Protein AF-A0A0U5HZ81-F1 (afdb_monomer_lite)

Foldseek 3Di:
DWDKFKDFAQFKQAAQRKDFTADPPPDALVQAPPVAFFFKWKAFPNDIDGPPVAWGWDGDGNVRGIMITGHNPDHIDGGGTMMMIIRDGPDDDPDDDDDDPDDPPDFAFDWDKFWQFQFAFWDQQQQHAFFKAACVPHQWGQRDHVQDDPQKRFGPAFFFKKKFWDDWKKKKWWAAAPVRAIAIAIDDGDGMDDGQETHRMTRIIGIPHIIGRMGMIGFQKGDTQAAFQDPVQFPAKDKPNHGADAWDWFGADQDADDNHDGYQRTITRGPDGRHSPIIIITGGGGSDRPHRGHHHDND

pLDDT: mean 88.44, std 13.45, range [37.19, 98.75]

Structure (mmCIF, N/CA/C/O backbone):
data_AF-A0A0U5HZ81-F1
#
_entry.id   AF-A0A0U5HZ81-F1
#
loop_
_atom_site.group_PDB
_atom_site.id
_atom_site.type_symbol
_atom_site.label_atom_id
_atom_site.label_alt_id
_atom_site.label_comp_id
_atom_site.label_asym_id
_atom_site.label_entity_id
_atom_site.label_seq_id
_atom_site.pdbx_PDB_ins_code
_atom_site.Cartn_x
_atom_site.Cartn_y
_atom_site.Cartn_z
_atom_site.occupancy
_atom_site.B_iso_or_equiv
_atom_site.auth_seq_id
_atom_site.auth_comp_id
_atom_site.auth_asym_id
_atom_site.auth_atom_id
_atom_site.pdbx_PDB_model_num
ATOM 1 N N . MET A 1 1 ? 23.072 4.846 -21.037 1.00 64.62 1 MET A N 1
ATOM 2 C CA . MET A 1 1 ? 24.048 3.900 -20.467 1.00 64.62 1 MET A CA 1
ATOM 3 C C . MET A 1 1 ? 25.126 3.730 -21.511 1.00 64.62 1 MET A C 1
ATOM 5 O O . MET A 1 1 ? 24.784 3.727 -22.686 1.00 64.62 1 MET A O 1
ATOM 9 N N . PHE A 1 2 ? 26.398 3.569 -21.153 1.00 74.62 2 PHE A N 1
ATOM 10 C CA . PHE A 1 2 ? 27.465 3.442 -22.151 1.00 74.62 2 PHE A CA 1
ATOM 11 C C . PHE A 1 2 ? 28.411 2.281 -21.845 1.00 74.62 2 PHE A C 1
ATOM 13 O O . PHE A 1 2 ? 28.432 1.748 -20.738 1.00 74.62 2 PHE A O 1
ATOM 20 N N . ASP A 1 3 ? 29.143 1.837 -22.860 1.00 83.62 3 ASP A N 1
ATOM 21 C CA . ASP A 1 3 ? 30.354 1.032 -22.689 1.00 83.62 3 ASP A CA 1
ATOM 22 C C . ASP A 1 3 ? 31.559 1.856 -23.159 1.00 83.62 3 ASP A C 1
ATOM 24 O O . ASP A 1 3 ? 31.406 2.789 -23.951 1.00 83.62 3 ASP A O 1
ATOM 28 N N . VAL A 1 4 ? 32.757 1.494 -22.704 1.00 86.38 4 VAL A N 1
ATOM 29 C CA . VAL A 1 4 ? 34.010 2.112 -23.152 1.00 86.38 4 VAL A CA 1
ATOM 30 C C . VAL A 1 4 ? 34.836 1.081 -23.915 1.00 86.38 4 VAL A C 1
ATOM 32 O O . VAL A 1 4 ? 35.081 -0.017 -23.415 1.00 86.38 4 VAL A O 1
ATOM 35 N N . ALA A 1 5 ? 35.262 1.439 -25.124 1.00 88.62 5 ALA A N 1
ATOM 36 C CA . ALA A 1 5 ? 36.184 0.666 -25.947 1.00 88.62 5 ALA A CA 1
ATOM 37 C C . ALA A 1 5 ? 37.485 1.450 -26.147 1.00 88.62 5 ALA A C 1
ATOM 39 O O . ALA A 1 5 ? 37.478 2.540 -26.720 1.00 88.62 5 ALA A O 1
ATOM 40 N N . SER A 1 6 ? 38.605 0.875 -25.712 1.00 91.06 6 SER A N 1
ATOM 41 C CA . SER A 1 6 ? 39.938 1.433 -25.955 1.00 91.06 6 SER A CA 1
ATOM 42 C C . SER A 1 6 ? 40.574 0.770 -27.172 1.00 91.06 6 SER A C 1
ATOM 44 O O . SER A 1 6 ? 40.562 -0.456 -27.284 1.00 91.06 6 SER A O 1
ATOM 46 N N . PHE A 1 7 ? 41.144 1.563 -28.077 1.00 91.69 7 PHE A N 1
ATOM 47 C CA . PHE A 1 7 ? 41.837 1.062 -29.268 1.00 91.69 7 PHE A CA 1
ATOM 48 C C . PHE A 1 7 ? 42.988 1.988 -29.676 1.00 91.69 7 PHE A C 1
ATOM 50 O O . PHE A 1 7 ? 43.015 3.163 -29.314 1.00 91.69 7 PHE A O 1
ATOM 57 N N . THR A 1 8 ? 43.937 1.458 -30.447 1.00 93.38 8 THR A N 1
ATOM 58 C CA . THR A 1 8 ? 45.066 2.217 -31.001 1.00 93.38 8 THR A CA 1
ATOM 59 C C . THR A 1 8 ? 44.937 2.286 -32.517 1.00 93.38 8 THR A C 1
ATOM 61 O O . THR A 1 8 ? 44.646 1.282 -33.169 1.00 93.38 8 THR A O 1
ATOM 64 N N . LEU A 1 9 ? 45.149 3.467 -33.095 1.00 93.31 9 LEU A N 1
ATOM 65 C CA . LEU A 1 9 ? 45.046 3.664 -34.541 1.00 93.31 9 LEU A CA 1
ATOM 66 C C . LEU A 1 9 ? 46.195 2.974 -35.291 1.00 93.31 9 LEU A C 1
ATOM 68 O O . LEU A 1 9 ? 47.355 3.339 -35.121 1.00 93.31 9 LEU A O 1
ATOM 72 N N . GLY A 1 10 ? 45.875 2.026 -36.176 1.00 88.38 10 GLY A N 1
ATOM 73 C CA . GLY A 1 10 ? 46.865 1.377 -37.052 1.00 88.38 10 GLY A CA 1
ATOM 74 C C . GLY A 1 10 ? 47.374 2.268 -38.195 1.00 88.38 10 GLY A C 1
ATOM 75 O O . GLY A 1 10 ? 48.428 2.006 -38.764 1.00 88.38 10 GLY A O 1
ATOM 76 N N . SER A 1 11 ? 46.651 3.341 -38.514 1.00 92.88 11 SER A N 1
ATOM 77 C C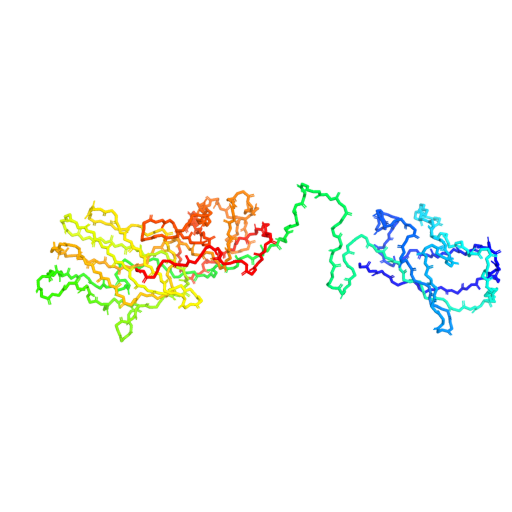A . SER A 1 11 ? 46.992 4.338 -39.533 1.00 92.88 11 SER A CA 1
ATOM 78 C C . SER A 1 11 ? 46.466 5.710 -39.113 1.00 92.88 11 SER A C 1
ATOM 80 O O . SER A 1 11 ? 45.534 5.791 -38.312 1.00 92.88 11 SER A O 1
ATOM 82 N N . SER A 1 12 ? 47.034 6.791 -39.651 1.00 93.38 12 SER A N 1
ATOM 83 C CA . SER A 1 12 ? 46.548 8.143 -39.360 1.00 93.38 12 SER A CA 1
ATOM 84 C C . SER A 1 12 ? 45.088 8.308 -39.791 1.00 93.38 12 SER A C 1
ATOM 86 O O . SER A 1 12 ? 44.727 7.987 -40.924 1.00 93.38 12 SER A O 1
ATOM 88 N N . LEU A 1 13 ? 44.253 8.825 -38.893 1.00 95.38 13 LEU A N 1
ATOM 89 C CA . LEU A 1 13 ? 42.845 9.108 -39.139 1.00 95.38 13 LEU A CA 1
ATOM 90 C C . LEU A 1 13 ? 42.711 10.557 -39.621 1.00 95.38 13 LEU A C 1
ATOM 92 O O . LEU A 1 13 ? 42.614 11.486 -38.820 1.00 95.38 13 LEU A O 1
ATOM 96 N N . ALA A 1 14 ? 42.789 10.744 -40.938 1.00 93.75 14 ALA A N 1
ATOM 97 C CA . ALA A 1 14 ? 42.593 12.035 -41.595 1.00 93.75 14 ALA A CA 1
ATOM 98 C C . ALA A 1 14 ? 41.098 12.358 -41.776 1.00 93.75 14 ALA A C 1
ATOM 100 O O . ALA A 1 14 ? 40.240 11.498 -41.574 1.00 93.75 14 ALA A O 1
ATOM 101 N N . ALA A 1 15 ? 40.781 13.597 -42.163 1.00 93.06 15 ALA A N 1
ATOM 102 C CA . ALA A 1 15 ? 39.415 14.035 -42.452 1.00 93.06 15 ALA A CA 1
ATOM 103 C C . ALA A 1 15 ? 38.689 13.076 -43.417 1.00 93.06 15 ALA A C 1
ATOM 105 O O . ALA A 1 15 ? 39.244 12.682 -44.443 1.00 93.06 15 ALA A O 1
ATOM 106 N N . SER A 1 16 ? 37.446 12.706 -43.094 1.00 91.44 16 SER A N 1
ATOM 107 C CA . SER A 1 16 ? 36.651 11.681 -43.809 1.00 91.44 16 SER A CA 1
ATOM 108 C C . SER A 1 16 ? 37.226 10.254 -43.796 1.00 91.44 16 SER A C 1
ATOM 110 O O . SER A 1 16 ? 36.654 9.360 -44.417 1.00 91.44 16 SER A O 1
ATOM 112 N N . GLY A 1 17 ? 38.342 10.009 -43.103 1.00 93.50 17 GLY A N 1
ATOM 113 C CA . GLY A 1 17 ? 38.943 8.685 -42.959 1.00 93.50 17 GLY A CA 1
ATOM 114 C C . GLY A 1 17 ? 38.156 7.778 -42.013 1.00 93.50 17 GLY A C 1
ATOM 115 O O . GLY A 1 17 ? 37.295 8.232 -41.261 1.00 93.50 17 GLY A O 1
ATOM 116 N N . THR A 1 18 ? 38.474 6.483 -42.018 1.00 95.75 18 THR A N 1
ATOM 117 C CA . THR A 1 18 ? 37.798 5.492 -41.169 1.00 95.75 18 THR A CA 1
ATOM 118 C C . THR A 1 18 ? 38.761 4.712 -40.284 1.00 95.75 18 THR A C 1
ATOM 120 O O . THR A 1 18 ? 39.871 4.390 -40.703 1.00 95.75 18 THR A O 1
ATOM 123 N N . ALA A 1 19 ? 38.298 4.322 -39.100 1.00 94.94 19 ALA A N 1
ATOM 124 C CA . ALA A 1 19 ? 38.955 3.374 -38.208 1.00 94.94 19 ALA A CA 1
ATOM 125 C C . ALA A 1 19 ? 37.987 2.244 -37.822 1.00 94.94 19 ALA A C 1
ATOM 127 O O . ALA A 1 19 ? 36.768 2.422 -37.844 1.00 94.94 19 ALA A O 1
ATOM 128 N N . THR A 1 20 ? 38.527 1.081 -37.457 1.00 93.88 20 THR A N 1
ATOM 129 C CA . THR A 1 20 ? 37.730 -0.052 -36.960 1.00 93.88 20 THR A CA 1
ATOM 130 C C . THR A 1 20 ? 37.904 -0.182 -35.455 1.00 93.88 20 THR A C 1
ATOM 132 O O . THR A 1 20 ? 39.029 -0.159 -34.961 1.00 93.88 20 THR A O 1
ATOM 135 N N . VAL A 1 21 ? 36.795 -0.339 -34.736 1.00 94.31 21 VAL A N 1
ATOM 136 C CA . VAL A 1 21 ? 36.760 -0.485 -33.278 1.00 94.31 21 VAL A CA 1
ATOM 137 C C . VAL A 1 21 ? 36.041 -1.779 -32.926 1.00 94.31 21 VAL A C 1
ATOM 139 O O . VAL A 1 21 ? 34.904 -1.995 -33.347 1.00 94.31 21 VAL A O 1
ATOM 142 N N . SER A 1 22 ? 36.697 -2.648 -32.160 1.00 91.12 22 SER A N 1
ATOM 143 C CA . SER A 1 22 ? 36.094 -3.898 -31.695 1.00 91.12 22 SER A CA 1
ATOM 144 C C . SER A 1 22 ? 34.927 -3.646 -30.744 1.00 91.12 22 SER A C 1
ATOM 146 O O . SER A 1 22 ? 34.921 -2.675 -29.986 1.00 91.12 22 SER A O 1
ATOM 148 N N . TYR A 1 23 ? 33.952 -4.553 -30.742 1.00 83.56 23 TYR A N 1
ATOM 149 C CA . TYR A 1 23 ? 32.907 -4.540 -29.721 1.00 83.56 23 TYR A CA 1
ATOM 150 C C . TYR A 1 23 ? 33.504 -4.780 -28.318 1.00 83.56 23 TYR A C 1
ATOM 152 O O . TYR A 1 23 ? 34.404 -5.615 -28.182 1.00 83.56 23 TYR A O 1
ATOM 160 N N . PRO A 1 24 ? 33.011 -4.098 -27.264 1.00 84.88 24 PRO A N 1
ATOM 161 C CA . PRO A 1 24 ? 33.381 -4.410 -25.883 1.00 84.88 24 PRO A CA 1
ATOM 162 C C . PRO A 1 24 ? 33.061 -5.865 -25.506 1.00 84.88 24 PRO A C 1
ATOM 164 O O . PRO A 1 24 ? 32.188 -6.500 -26.102 1.00 84.88 24 PRO A O 1
ATOM 167 N N . SER A 1 25 ? 33.746 -6.398 -24.491 1.00 78.06 25 SER A N 1
ATOM 168 C CA . SER A 1 25 ? 33.553 -7.787 -24.048 1.00 78.06 25 SER A CA 1
ATOM 169 C C . SER A 1 25 ? 32.082 -8.085 -23.722 1.00 78.06 25 SER A C 1
ATOM 171 O O . SER A 1 25 ? 31.416 -7.308 -23.037 1.00 78.06 25 SER A O 1
ATOM 173 N N . GLY A 1 26 ? 31.561 -9.199 -24.246 1.00 68.81 26 GLY A N 1
ATOM 174 C CA . GLY A 1 26 ? 30.159 -9.599 -24.077 1.00 68.81 26 GLY A CA 1
ATOM 175 C C . GLY A 1 26 ? 29.142 -8.744 -24.847 1.00 68.81 26 GLY A C 1
ATOM 176 O O . GLY A 1 26 ? 27.939 -8.872 -24.613 1.00 68.81 26 GLY A O 1
ATOM 177 N N . ARG A 1 27 ? 29.587 -7.863 -25.754 1.00 78.81 27 ARG A N 1
ATOM 178 C CA . ARG A 1 27 ? 28.718 -7.009 -26.578 1.00 78.81 27 ARG A CA 1
ATOM 179 C C . ARG A 1 27 ? 28.730 -7.425 -28.043 1.00 78.81 27 ARG A C 1
ATOM 181 O O . ARG A 1 27 ? 29.638 -8.088 -28.534 1.00 78.81 27 ARG A O 1
ATOM 188 N N . SER A 1 28 ? 27.680 -7.022 -28.747 1.00 80.75 28 SER A N 1
ATOM 189 C CA . SER A 1 28 ? 27.491 -7.263 -30.179 1.00 80.75 28 SER A CA 1
ATOM 190 C C . SER A 1 28 ? 26.772 -6.083 -30.827 1.00 80.75 28 SER A C 1
ATOM 192 O O . SER A 1 28 ? 26.303 -5.191 -30.119 1.00 80.75 28 SER A O 1
ATOM 194 N N . LYS A 1 29 ? 26.584 -6.109 -32.154 1.00 72.19 29 LYS A N 1
ATOM 195 C CA . LYS A 1 29 ? 25.723 -5.138 -32.858 1.00 72.19 29 LYS A CA 1
ATOM 196 C C . LYS A 1 29 ? 24.365 -4.966 -32.169 1.00 72.19 29 LYS A C 1
ATOM 198 O O . LYS A 1 29 ? 23.886 -3.846 -32.020 1.00 72.19 29 LYS A O 1
ATOM 203 N N . GLY A 1 30 ? 23.777 -6.081 -31.722 1.00 65.19 30 GLY A N 1
ATOM 204 C CA . GLY A 1 30 ? 22.489 -6.124 -31.027 1.00 65.19 30 GLY A CA 1
ATOM 205 C C . GLY A 1 30 ? 22.443 -5.260 -29.764 1.00 65.19 30 GLY A C 1
ATOM 206 O O . GLY A 1 30 ? 21.408 -4.684 -29.453 1.00 65.19 30 GLY A O 1
ATOM 207 N N . SER A 1 31 ? 23.576 -5.102 -29.073 1.00 69.69 31 SER A N 1
ATOM 208 C CA . SER A 1 31 ? 23.684 -4.326 -27.832 1.00 69.69 31 SER A CA 1
ATOM 209 C C . SER A 1 31 ? 23.542 -2.810 -28.025 1.00 69.69 31 SER A C 1
ATOM 211 O O . SER A 1 31 ? 23.352 -2.103 -27.039 1.00 69.69 31 SER A O 1
ATOM 213 N N . TYR A 1 32 ? 23.624 -2.317 -29.267 1.00 73.81 32 TYR A N 1
ATOM 214 C CA . TYR A 1 32 ? 23.588 -0.888 -29.616 1.00 73.81 32 TYR A CA 1
ATOM 215 C C . TYR A 1 32 ? 22.439 -0.539 -30.578 1.00 73.81 32 TYR A C 1
ATOM 217 O O . TYR A 1 32 ? 22.364 0.573 -31.107 1.00 73.81 32 TYR A O 1
ATOM 225 N N . VAL A 1 33 ? 21.521 -1.484 -30.813 1.00 60.19 33 VAL A N 1
ATOM 226 C CA . VAL A 1 33 ? 20.326 -1.262 -31.636 1.00 60.19 33 VAL A CA 1
ATOM 227 C C . VAL A 1 33 ? 19.460 -0.175 -30.992 1.00 60.19 33 VAL A C 1
ATOM 229 O O . VAL A 1 33 ? 19.196 -0.204 -29.794 1.00 60.19 33 VAL A O 1
ATOM 232 N N . GLY A 1 34 ? 19.029 0.803 -31.792 1.00 55.66 34 GLY A N 1
ATOM 233 C CA . GLY A 1 34 ? 18.143 1.889 -31.351 1.00 55.66 34 GLY A CA 1
ATOM 234 C C . GLY A 1 34 ? 18.834 3.186 -30.908 1.00 55.66 34 GLY A C 1
ATOM 235 O O . GLY A 1 34 ? 18.162 4.207 -30.835 1.00 55.66 34 GLY A O 1
ATOM 236 N N . VAL A 1 35 ? 20.155 3.199 -30.685 1.00 60.16 35 VAL A N 1
ATOM 237 C CA . VAL A 1 35 ? 20.908 4.434 -30.344 1.00 60.16 35 VAL A CA 1
ATOM 238 C C . VAL A 1 35 ? 21.302 5.232 -31.590 1.00 60.16 35 VAL A C 1
ATOM 240 O O . VAL A 1 35 ? 21.417 6.458 -31.563 1.00 60.16 35 VAL A O 1
ATOM 243 N N . GLY A 1 36 ? 21.465 4.538 -32.718 1.00 66.12 36 GLY A N 1
ATOM 244 C CA . GLY A 1 36 ? 21.901 5.150 -33.967 1.00 66.12 36 GLY A CA 1
ATOM 245 C C . GLY A 1 36 ? 23.317 5.714 -33.850 1.00 66.12 36 GLY A C 1
ATOM 246 O O . GLY A 1 36 ? 24.162 5.123 -33.196 1.00 66.12 36 GLY A O 1
ATOM 247 N N . ASN A 1 37 ? 23.573 6.846 -34.506 1.00 71.38 37 ASN A N 1
ATOM 248 C CA . ASN A 1 37 ? 24.893 7.474 -34.602 1.00 71.38 37 ASN A CA 1
ATOM 249 C C . ASN A 1 37 ? 25.023 8.761 -33.746 1.00 71.38 37 ASN A C 1
ATOM 251 O O . ASN A 1 37 ? 25.719 9.713 -34.104 1.00 71.38 37 ASN A O 1
ATOM 255 N N . LYS A 1 38 ? 24.274 8.887 -32.651 1.00 71.44 38 LYS A N 1
ATOM 256 C CA . LYS A 1 38 ? 24.146 10.165 -31.929 1.00 71.44 38 LYS A CA 1
ATOM 257 C C . LYS A 1 38 ? 24.579 10.027 -30.472 1.00 71.44 38 LYS A C 1
ATOM 259 O O . LYS A 1 38 ? 24.206 9.075 -29.799 1.00 71.44 38 LYS A O 1
ATOM 264 N N . GLY A 1 39 ? 25.351 11.001 -29.990 1.00 71.81 39 GLY A N 1
ATOM 265 C CA . GLY A 1 39 ? 25.722 11.142 -28.579 1.00 71.81 39 GLY A CA 1
ATOM 266 C C . GLY A 1 39 ? 26.945 10.341 -28.124 1.00 71.81 39 GLY A C 1
ATOM 267 O O . GLY A 1 39 ? 27.335 10.471 -26.970 1.00 71.81 39 GLY A O 1
ATOM 268 N N . HIS A 1 40 ? 27.567 9.542 -28.997 1.00 85.44 40 HIS A N 1
ATOM 269 C CA . HIS A 1 40 ? 28.819 8.843 -28.684 1.00 85.44 40 HIS A CA 1
ATOM 270 C C . HIS A 1 40 ? 29.964 9.834 -28.475 1.00 85.44 40 HIS A C 1
ATOM 272 O O . HIS A 1 40 ? 30.024 10.858 -29.164 1.00 85.44 40 HIS A O 1
ATOM 278 N N . VAL A 1 41 ? 30.895 9.494 -27.585 1.00 92.88 41 VAL A N 1
ATOM 279 C CA . VAL A 1 41 ? 32.019 10.361 -27.225 1.00 92.88 41 VAL A CA 1
ATOM 280 C C . VAL A 1 41 ? 33.334 9.653 -27.513 1.00 92.88 41 VAL A C 1
ATOM 282 O O . VAL A 1 41 ? 33.541 8.523 -27.091 1.00 92.88 41 VAL A O 1
ATOM 285 N N . LEU A 1 42 ? 34.236 10.314 -28.227 1.00 94.19 42 LEU A N 1
ATOM 286 C CA . LEU A 1 42 ? 35.602 9.858 -28.445 1.00 94.19 42 LEU A CA 1
ATOM 287 C C . LEU A 1 42 ? 36.550 10.790 -27.693 1.00 94.19 42 LEU A C 1
ATOM 289 O O . LEU A 1 42 ? 36.532 11.999 -27.918 1.00 94.19 42 LEU A O 1
ATOM 293 N N . VAL A 1 43 ? 37.397 10.226 -26.837 1.00 93.19 43 VAL A N 1
ATOM 294 C CA . VAL A 1 43 ? 38.444 10.958 -26.122 1.00 93.19 43 VAL A CA 1
ATOM 295 C C . VAL A 1 43 ? 39.807 10.577 -26.686 1.00 93.19 43 VAL A C 1
ATOM 297 O O . VAL A 1 43 ? 40.173 9.399 -26.722 1.00 93.19 43 VAL A O 1
ATOM 300 N N . VAL A 1 44 ? 40.565 11.584 -27.124 1.00 91.94 44 VAL A N 1
ATOM 301 C CA . VAL A 1 44 ? 41.908 11.427 -27.703 1.00 91.94 44 VAL A CA 1
ATOM 302 C C . VAL A 1 44 ? 42.822 12.499 -27.128 1.00 91.94 44 VAL A C 1
ATOM 304 O O . VAL A 1 44 ? 42.562 13.686 -27.302 1.00 91.94 44 VAL A O 1
ATOM 307 N N . ASN A 1 45 ? 43.891 12.095 -26.434 1.00 85.94 45 ASN A N 1
ATOM 308 C CA . ASN A 1 45 ? 44.855 13.008 -25.800 1.00 85.94 45 ASN A CA 1
ATOM 309 C C . ASN A 1 45 ? 44.195 14.113 -24.942 1.00 85.94 45 ASN A C 1
ATOM 311 O O . ASN A 1 45 ? 44.625 15.262 -24.961 1.00 85.94 45 ASN A O 1
ATOM 315 N N . GLY A 1 46 ? 43.116 13.774 -24.224 1.00 79.50 46 GLY A N 1
ATOM 316 C CA . GLY A 1 46 ? 42.350 14.709 -23.387 1.00 79.50 46 GLY A CA 1
ATOM 317 C C . GLY A 1 46 ? 41.314 15.563 -24.131 1.00 79.50 46 GLY A C 1
ATOM 318 O O . GLY A 1 46 ? 40.467 16.175 -23.487 1.00 79.50 46 GLY A O 1
ATOM 319 N N . ASN A 1 47 ? 41.314 15.565 -25.468 1.00 86.44 47 ASN A N 1
ATOM 320 C CA . ASN A 1 47 ? 40.282 16.227 -26.264 1.00 86.44 47 ASN A CA 1
ATOM 321 C C . ASN A 1 47 ? 39.049 15.340 -26.399 1.00 86.44 47 ASN A C 1
ATOM 323 O O . ASN A 1 47 ? 39.165 14.131 -26.602 1.00 86.44 47 ASN A O 1
ATOM 327 N N . THR A 1 48 ? 37.876 15.963 -26.329 1.00 93.12 48 THR A N 1
ATOM 328 C CA . THR A 1 48 ? 36.581 15.285 -26.413 1.00 93.12 48 THR A CA 1
ATOM 329 C C . THR A 1 48 ? 35.906 15.607 -27.739 1.00 93.12 48 THR A C 1
ATOM 331 O O . THR A 1 48 ? 35.720 16.772 -28.085 1.00 93.12 48 THR A O 1
ATOM 334 N N . TYR A 1 49 ? 35.500 14.568 -28.458 1.00 93.12 49 TYR A N 1
ATOM 335 C CA . TYR A 1 49 ? 34.780 14.650 -29.722 1.00 93.12 49 TYR A CA 1
ATOM 336 C C . TYR A 1 49 ? 33.450 13.920 -29.594 1.00 93.12 49 TYR A C 1
ATOM 338 O O . TYR A 1 49 ? 33.358 12.903 -28.913 1.00 93.12 49 TYR A O 1
ATOM 346 N N . VAL A 1 50 ? 32.415 14.424 -30.259 1.00 91.56 50 VAL A N 1
ATOM 347 C CA . VAL A 1 50 ? 31.036 13.925 -30.122 1.00 91.56 50 VAL A CA 1
ATOM 348 C C . VAL A 1 50 ? 30.419 13.613 -31.481 1.00 91.56 50 VAL A C 1
ATOM 350 O O . VAL A 1 50 ? 30.532 14.412 -32.415 1.00 91.56 50 VAL A O 1
ATOM 353 N N . SER A 1 51 ? 29.738 12.474 -31.570 1.00 88.12 51 SER A N 1
ATOM 354 C CA . SER A 1 51 ? 28.973 12.030 -32.737 1.00 88.12 51 SER A CA 1
ATOM 355 C C . SER A 1 51 ? 27.563 12.644 -32.770 1.00 88.12 51 SER A C 1
ATOM 357 O O . SER A 1 51 ? 26.904 12.686 -31.727 1.00 88.12 51 SER A O 1
ATOM 359 N N . PRO A 1 52 ? 27.027 13.073 -33.929 1.00 86.75 52 PRO A N 1
ATOM 360 C CA . PRO A 1 52 ? 27.584 12.924 -35.276 1.00 86.75 52 PRO A CA 1
ATOM 361 C C . PRO A 1 52 ? 28.470 14.098 -35.728 1.00 86.75 52 PRO A C 1
ATOM 363 O O . PRO A 1 52 ? 28.962 14.094 -36.851 1.00 86.75 52 PRO A O 1
ATOM 366 N N . THR A 1 53 ? 28.639 15.126 -34.893 1.00 89.75 53 THR A N 1
ATOM 367 C CA . THR A 1 53 ? 29.284 16.393 -35.275 1.00 89.75 53 THR A CA 1
ATOM 368 C C . THR A 1 53 ? 30.737 16.214 -35.710 1.00 89.75 53 THR A C 1
ATOM 370 O O . THR A 1 53 ? 31.170 16.818 -36.686 1.00 89.75 53 THR A O 1
ATOM 373 N N . HIS A 1 54 ? 31.490 15.385 -34.990 1.00 92.75 54 HIS A N 1
ATOM 374 C CA . HIS A 1 54 ? 32.929 15.214 -35.195 1.00 92.75 54 HIS A CA 1
ATOM 375 C C . HIS A 1 54 ? 33.281 13.876 -35.853 1.00 92.75 54 HIS A C 1
ATOM 377 O O . HIS A 1 54 ? 34.314 13.751 -36.501 1.00 92.75 54 HIS A O 1
ATOM 383 N N . PHE A 1 55 ? 32.441 12.860 -35.683 1.00 94.62 55 PHE A N 1
ATOM 384 C CA . PHE A 1 55 ? 32.619 11.534 -36.266 1.00 94.62 55 PHE A CA 1
ATOM 385 C C . PHE A 1 55 ? 31.277 10.810 -36.331 1.00 94.62 55 PHE A C 1
ATOM 387 O O . PHE A 1 55 ? 30.301 11.270 -35.750 1.00 94.62 55 PHE A O 1
ATOM 394 N N . ALA A 1 56 ? 31.240 9.671 -37.011 1.00 93.06 56 ALA A N 1
ATOM 395 C CA . ALA A 1 56 ? 30.095 8.784 -37.104 1.00 93.06 56 ALA A CA 1
ATOM 396 C C . ALA A 1 56 ? 30.494 7.331 -36.811 1.00 93.06 56 ALA A C 1
ATOM 398 O O . ALA A 1 56 ? 31.585 6.909 -37.172 1.00 93.06 56 ALA A O 1
ATOM 399 N N . LEU A 1 57 ? 29.610 6.547 -36.205 1.00 93.00 57 LEU A N 1
ATOM 400 C CA .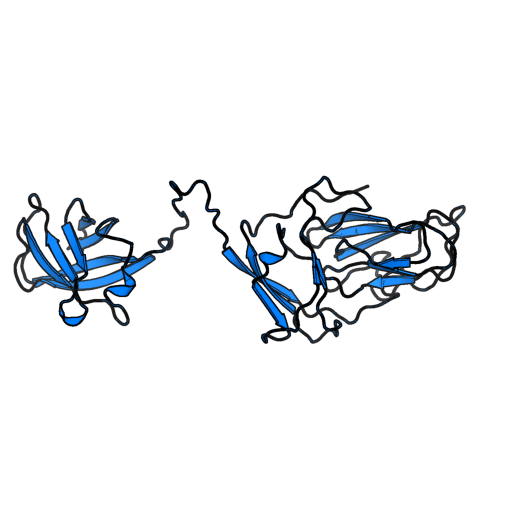 LEU A 1 57 ? 29.716 5.113 -35.993 1.00 93.00 57 LEU A CA 1
ATOM 401 C C . LEU A 1 57 ? 28.711 4.363 -36.866 1.00 93.00 57 LEU A C 1
ATOM 403 O O . LEU A 1 57 ? 27.529 4.704 -36.933 1.00 93.00 57 LEU A O 1
ATOM 407 N N . THR A 1 58 ? 29.185 3.286 -37.482 1.00 92.19 58 THR A N 1
ATOM 408 C CA . THR A 1 58 ? 28.358 2.271 -38.135 1.00 92.19 58 THR A CA 1
ATOM 409 C C . THR A 1 58 ? 28.578 0.936 -37.438 1.00 92.19 58 THR A C 1
ATOM 411 O O . THR A 1 58 ? 29.696 0.426 -37.380 1.00 92.19 58 THR A O 1
ATOM 414 N N . PHE A 1 59 ? 27.504 0.362 -36.898 1.00 86.75 59 PHE A N 1
ATOM 415 C CA . PHE A 1 59 ? 27.531 -0.928 -36.209 1.00 86.75 59 PHE A CA 1
ATOM 416 C C . PHE A 1 59 ? 27.338 -2.072 -37.216 1.00 86.75 59 PHE A C 1
ATOM 418 O O . PHE A 1 59 ? 26.208 -2.385 -37.615 1.00 86.75 59 PHE A O 1
ATOM 425 N N . ASN A 1 60 ? 28.438 -2.697 -37.649 1.00 87.75 60 ASN A N 1
ATOM 426 C CA . ASN A 1 60 ? 28.404 -3.795 -38.621 1.00 87.75 60 ASN A CA 1
ATOM 427 C C . ASN A 1 60 ? 28.122 -5.144 -37.947 1.00 87.75 60 ASN A C 1
ATOM 429 O O . ASN A 1 60 ? 27.975 -5.233 -36.726 1.00 87.75 60 ASN A O 1
ATOM 433 N N . ALA A 1 61 ? 28.038 -6.214 -38.743 1.00 79.75 61 ALA A N 1
ATOM 434 C CA . ALA A 1 61 ? 27.996 -7.580 -38.219 1.00 79.75 61 ALA A CA 1
ATOM 435 C C . ALA A 1 61 ? 29.174 -7.839 -37.259 1.00 79.75 61 ALA A C 1
ATOM 437 O O . ALA A 1 61 ? 30.244 -7.261 -37.433 1.00 79.75 61 ALA A O 1
ATOM 438 N N . ASN A 1 62 ? 28.996 -8.714 -36.262 1.00 73.19 62 ASN A N 1
ATOM 439 C CA . ASN A 1 62 ? 29.977 -8.900 -35.181 1.00 73.19 62 ASN A CA 1
ATOM 440 C C . ASN A 1 62 ? 31.400 -9.202 -35.687 1.00 73.19 62 ASN A C 1
ATOM 442 O O . ASN A 1 62 ? 32.355 -8.666 -35.141 1.00 73.19 62 ASN A O 1
ATOM 446 N N . ALA A 1 63 ? 31.539 -9.988 -36.760 1.00 76.69 63 ALA A N 1
ATOM 447 C CA . ALA A 1 63 ? 32.834 -10.308 -37.370 1.00 76.69 63 ALA A CA 1
ATOM 448 C C . ALA A 1 63 ? 33.523 -9.107 -38.055 1.00 76.69 63 ALA A C 1
ATOM 450 O O . ALA A 1 63 ? 34.724 -9.144 -38.303 1.00 76.69 63 ALA A O 1
ATOM 451 N N . SER A 1 64 ? 32.773 -8.047 -38.359 1.00 82.56 64 SER A N 1
ATOM 452 C CA . SER A 1 64 ? 33.234 -6.838 -39.053 1.00 82.56 64 SER A CA 1
ATOM 453 C C . SER A 1 64 ? 33.342 -5.613 -38.136 1.00 82.56 64 SER A C 1
ATOM 455 O O . SER A 1 64 ? 33.705 -4.542 -38.615 1.00 82.56 64 SER A O 1
ATOM 457 N N . ASN A 1 65 ? 33.067 -5.764 -36.831 1.00 90.50 65 ASN A N 1
ATOM 458 C CA . ASN A 1 65 ? 33.254 -4.734 -35.799 1.00 90.50 65 ASN A CA 1
ATOM 459 C C . ASN A 1 65 ? 32.529 -3.394 -36.091 1.00 90.50 65 ASN A C 1
ATOM 461 O O . ASN A 1 65 ? 31.618 -3.324 -36.918 1.00 90.50 65 ASN A O 1
ATOM 465 N N . ILE A 1 66 ? 32.857 -2.330 -35.356 1.00 93.00 66 ILE A N 1
ATOM 466 C CA . ILE A 1 66 ? 32.265 -0.994 -35.512 1.00 93.00 66 ILE A CA 1
ATOM 467 C C . ILE A 1 66 ? 33.165 -0.157 -36.424 1.00 93.00 66 ILE A C 1
ATOM 469 O O . ILE A 1 66 ? 34.373 -0.077 -36.200 1.00 93.00 66 ILE A O 1
ATOM 473 N N . THR A 1 67 ? 32.589 0.504 -37.426 1.00 94.69 67 THR A N 1
ATOM 474 C CA . THR A 1 67 ? 33.315 1.476 -38.257 1.00 94.69 67 THR A CA 1
ATOM 475 C C . THR A 1 67 ? 33.127 2.877 -37.697 1.00 94.69 67 THR A C 1
ATOM 477 O O . THR A 1 67 ? 32.004 3.373 -37.653 1.00 94.69 67 THR A O 1
ATOM 480 N N . LEU A 1 68 ? 34.222 3.532 -37.319 1.00 95.88 68 LEU A N 1
ATOM 481 C CA . LEU A 1 68 ? 34.266 4.953 -36.992 1.00 95.88 68 LEU A CA 1
ATOM 482 C C . LEU A 1 68 ? 34.677 5.737 -38.240 1.00 95.88 68 LEU A C 1
ATOM 484 O O . LEU A 1 68 ? 35.729 5.470 -38.805 1.00 95.88 68 LEU A O 1
ATOM 488 N N . THR A 1 69 ? 33.869 6.703 -38.660 1.00 96.25 69 THR A N 1
ATOM 489 C CA . THR A 1 69 ? 34.129 7.617 -39.781 1.00 96.25 69 THR A CA 1
ATOM 490 C C . THR A 1 69 ? 34.401 9.010 -39.236 1.00 96.25 69 THR A C 1
ATOM 492 O O . THR A 1 69 ? 33.562 9.572 -38.537 1.00 96.25 69 THR A O 1
ATOM 495 N N . TRP A 1 70 ? 35.569 9.566 -39.523 1.00 95.88 70 TRP A N 1
ATOM 496 C CA . TRP A 1 70 ? 36.000 10.870 -39.031 1.00 95.88 70 TRP A CA 1
ATOM 497 C C . TRP A 1 70 ? 35.361 12.006 -39.828 1.00 95.88 70 TRP A C 1
ATOM 499 O O . TRP A 1 70 ? 35.172 11.892 -41.036 1.00 95.88 70 TRP A O 1
ATOM 509 N N . GLY A 1 71 ? 35.014 13.111 -39.173 1.00 93.19 71 GLY A N 1
ATOM 510 C CA . GLY A 1 71 ? 34.360 14.241 -39.831 1.00 93.19 71 GLY A CA 1
ATOM 511 C C . GLY A 1 71 ? 35.246 14.907 -40.892 1.00 93.19 71 GLY A C 1
ATOM 512 O O . GLY A 1 71 ? 36.467 14.975 -40.759 1.00 93.19 71 GLY A O 1
ATOM 513 N N . ALA A 1 72 ? 34.626 15.444 -41.944 1.00 89.00 72 ALA A N 1
ATOM 514 C CA . ALA A 1 72 ? 35.332 16.069 -43.068 1.00 89.00 72 ALA A CA 1
ATOM 515 C C . ALA A 1 72 ? 36.104 17.355 -42.701 1.00 89.00 72 ALA A C 1
ATOM 517 O O . ALA A 1 72 ? 37.005 17.753 -43.431 1.00 89.00 72 ALA A O 1
ATOM 518 N N . GLY A 1 73 ? 35.766 17.999 -41.578 1.00 87.50 73 GLY A N 1
ATOM 519 C CA . GLY A 1 73 ? 36.434 19.205 -41.070 1.00 87.50 73 GLY A CA 1
ATOM 520 C C . GLY A 1 73 ? 37.376 18.960 -39.889 1.00 87.50 73 GLY A C 1
ATOM 521 O O . GLY A 1 73 ? 37.763 19.912 -39.218 1.00 87.50 73 GLY A O 1
ATOM 522 N N . MET A 1 74 ? 37.696 17.701 -39.582 1.00 92.00 74 MET A N 1
ATOM 523 C CA . MET A 1 74 ? 38.425 17.353 -38.365 1.00 92.00 74 MET A CA 1
ATOM 524 C C . MET A 1 74 ? 39.945 17.267 -38.572 1.00 92.00 74 MET A C 1
ATOM 526 O O . MET A 1 74 ? 40.393 16.813 -39.629 1.00 92.00 74 MET A O 1
ATOM 530 N N . PRO A 1 75 ? 40.759 17.632 -37.561 1.00 91.94 75 PRO A N 1
ATOM 531 C CA . PRO A 1 75 ? 42.207 17.473 -37.618 1.00 91.94 75 PRO A CA 1
ATOM 532 C C . PRO A 1 75 ? 42.612 16.000 -37.727 1.00 91.94 75 PRO A C 1
ATOM 534 O O . PRO A 1 75 ? 41.943 15.112 -37.193 1.00 91.94 75 PRO A O 1
ATOM 537 N N . THR A 1 76 ? 43.741 15.751 -38.390 1.00 93.94 76 THR A N 1
ATOM 538 C CA . THR A 1 76 ? 44.317 14.409 -38.500 1.00 93.94 76 THR A CA 1
ATOM 539 C C . THR A 1 76 ? 44.809 13.922 -37.141 1.00 93.94 76 THR A C 1
ATOM 541 O O . THR A 1 76 ? 45.609 14.593 -36.489 1.00 93.94 76 THR A O 1
ATOM 544 N N . ILE A 1 77 ? 44.390 12.719 -36.750 1.00 95.00 77 ILE A N 1
ATOM 545 C CA . ILE A 1 77 ? 44.940 12.006 -35.592 1.00 95.00 77 ILE A CA 1
ATOM 546 C C . ILE A 1 77 ? 46.014 11.042 -36.101 1.00 95.00 77 ILE A C 1
ATOM 548 O O . ILE A 1 77 ? 45.761 10.250 -37.008 1.00 95.00 77 ILE A O 1
ATOM 552 N N . ALA A 1 78 ? 47.224 11.114 -35.550 1.00 94.31 78 ALA A N 1
ATOM 553 C CA . ALA A 1 78 ? 48.349 10.301 -36.006 1.00 94.31 78 ALA A CA 1
ATOM 554 C C . ALA A 1 78 ? 48.167 8.804 -35.685 1.00 94.31 78 ALA A C 1
ATOM 556 O O . ALA A 1 78 ? 47.561 8.437 -34.672 1.00 94.31 78 ALA A O 1
ATOM 557 N N . SER A 1 79 ? 48.745 7.935 -36.519 1.00 94.88 79 SER A N 1
ATOM 558 C CA . SER A 1 79 ? 48.873 6.502 -36.220 1.00 94.88 79 SER A CA 1
ATOM 559 C C . SER A 1 79 ? 49.572 6.265 -34.878 1.00 94.88 79 SER A C 1
ATOM 561 O O . SER A 1 79 ? 50.461 7.025 -34.498 1.00 94.88 79 SER A O 1
ATOM 563 N N . GLY A 1 80 ? 49.211 5.194 -34.178 1.00 92.00 80 GLY A N 1
ATOM 564 C CA . GLY A 1 80 ? 49.754 4.850 -32.862 1.00 92.00 80 GLY A CA 1
ATOM 565 C C . GLY A 1 80 ? 49.097 5.594 -31.696 1.00 92.00 80 GLY A C 1
ATOM 566 O O . GLY A 1 80 ? 49.388 5.285 -30.544 1.00 92.00 80 GLY A O 1
ATOM 567 N N . THR A 1 81 ? 48.184 6.534 -31.960 1.00 94.62 81 THR A N 1
ATOM 568 C CA . THR A 1 81 ? 47.439 7.230 -30.903 1.00 94.62 81 THR A CA 1
ATOM 569 C C . THR A 1 81 ? 46.418 6.295 -30.253 1.00 94.62 81 THR A C 1
ATOM 571 O O . THR A 1 81 ? 45.655 5.622 -30.954 1.00 94.62 81 THR A O 1
ATOM 574 N N . THR A 1 82 ? 46.384 6.274 -28.919 1.00 93.62 82 THR A N 1
ATOM 575 C CA . THR A 1 82 ? 45.357 5.569 -28.141 1.00 93.62 82 THR A CA 1
ATOM 576 C C . THR A 1 82 ? 44.103 6.424 -28.025 1.00 93.62 82 THR A C 1
ATOM 578 O O . THR A 1 82 ? 44.157 7.598 -27.657 1.00 93.62 82 THR A O 1
ATOM 581 N N . CYS A 1 83 ? 42.962 5.813 -28.309 1.00 92.94 83 CYS A N 1
ATOM 582 C CA . CYS A 1 83 ? 41.656 6.440 -28.266 1.00 92.94 83 CYS A CA 1
ATOM 583 C C . CYS A 1 83 ? 40.744 5.680 -27.301 1.00 92.94 83 CYS A C 1
ATOM 585 O O . CYS A 1 83 ? 40.774 4.449 -27.248 1.00 92.94 83 CYS A O 1
ATOM 587 N N . SER A 1 84 ? 39.911 6.417 -26.568 1.00 93.62 84 SER A N 1
ATOM 588 C CA . SER A 1 84 ? 38.841 5.857 -25.742 1.00 93.62 84 SER A CA 1
ATOM 589 C C . SER A 1 84 ? 37.497 6.255 -26.339 1.00 93.62 84 SER A C 1
ATOM 591 O O . SER A 1 84 ? 37.194 7.443 -26.446 1.00 93.62 84 SER A O 1
ATOM 593 N N . LEU A 1 85 ? 36.711 5.275 -26.778 1.00 93.38 85 LEU A N 1
ATOM 594 C CA . LEU A 1 85 ? 35.392 5.487 -27.362 1.00 93.38 85 LEU A CA 1
ATOM 595 C C . LEU A 1 85 ? 34.310 5.076 -26.366 1.00 93.38 85 LEU A C 1
ATOM 597 O O . LEU A 1 85 ? 34.141 3.897 -26.061 1.00 93.38 85 LEU A O 1
ATOM 601 N N . GLN A 1 86 ? 33.538 6.054 -25.916 1.00 91.69 86 GLN A N 1
ATOM 602 C CA . GLN A 1 86 ? 32.271 5.856 -25.238 1.00 91.69 86 GLN A CA 1
ATOM 603 C C . GLN A 1 86 ? 31.179 5.554 -26.268 1.00 91.69 86 GLN A C 1
ATOM 605 O O . GLN A 1 86 ? 30.827 6.386 -27.112 1.00 91.69 86 GLN A O 1
ATOM 610 N N . ILE A 1 87 ? 30.595 4.368 -26.156 1.00 87.19 87 ILE A N 1
ATOM 611 C CA . ILE A 1 87 ? 29.535 3.888 -27.032 1.00 87.19 87 ILE A CA 1
ATOM 612 C C . ILE A 1 87 ? 28.238 3.823 -26.229 1.00 87.19 87 ILE A C 1
ATOM 614 O O . ILE A 1 87 ? 28.020 2.905 -25.436 1.00 87.19 87 ILE A O 1
ATOM 618 N N . ASN A 1 88 ? 27.370 4.810 -26.438 1.00 80.94 88 ASN A N 1
ATOM 619 C CA . ASN A 1 88 ? 26.034 4.828 -25.854 1.00 80.94 88 ASN A CA 1
ATOM 620 C C . ASN A 1 88 ? 25.206 3.603 -26.273 1.00 80.94 88 ASN A C 1
ATOM 622 O O . ASN A 1 88 ? 25.252 3.157 -27.420 1.00 80.94 88 ASN A O 1
ATOM 626 N N . ARG A 1 89 ? 24.415 3.104 -25.327 1.00 74.38 89 ARG A N 1
ATOM 627 C CA . ARG A 1 89 ? 23.418 2.038 -25.440 1.00 74.38 89 ARG A CA 1
ATOM 628 C C . ARG A 1 89 ? 22.038 2.589 -25.124 1.00 74.38 89 ARG A C 1
ATOM 630 O O . ARG A 1 89 ? 21.906 3.590 -24.422 1.00 74.38 89 ARG A O 1
ATOM 637 N N . LEU A 1 90 ? 21.014 1.908 -25.632 1.00 50.00 90 LEU A N 1
ATOM 638 C CA . LEU A 1 90 ? 19.631 2.262 -25.351 1.00 50.00 90 LEU A CA 1
ATOM 639 C C . LEU A 1 90 ? 19.376 2.081 -23.847 1.00 50.00 90 LEU A C 1
ATOM 641 O O . LEU A 1 90 ? 19.610 1.004 -23.302 1.00 50.00 90 LEU A O 1
ATOM 645 N N . GLY A 1 91 ? 18.943 3.152 -23.187 1.00 49.72 91 GLY A N 1
ATOM 646 C CA . GLY A 1 91 ? 18.791 3.231 -21.733 1.00 49.72 91 GLY A CA 1
ATOM 647 C C . GLY A 1 91 ? 19.436 4.506 -21.174 1.00 49.72 91 GLY A C 1
ATOM 648 O O . GLY A 1 91 ? 20.346 5.048 -21.805 1.00 49.72 91 GLY A O 1
ATOM 649 N N . PRO A 1 92 ? 18.979 5.018 -20.019 1.00 45.56 92 PRO A N 1
ATOM 650 C CA . PRO A 1 92 ? 19.499 6.261 -19.443 1.00 45.56 92 PRO A CA 1
ATOM 651 C C . PRO A 1 92 ? 21.003 6.143 -19.172 1.00 45.56 92 PRO A C 1
ATOM 653 O O . PRO A 1 92 ? 21.478 5.078 -18.778 1.00 45.56 92 PRO A O 1
ATOM 656 N N . ASP A 1 93 ? 21.788 7.180 -19.484 1.00 46.38 93 ASP A N 1
ATOM 657 C CA . ASP A 1 93 ? 23.144 7.310 -18.926 1.00 46.38 93 ASP A CA 1
ATOM 658 C C . ASP A 1 93 ? 23.029 7.354 -17.402 1.00 46.38 93 ASP A C 1
ATOM 660 O O . ASP A 1 93 ? 21.989 7.774 -16.894 1.00 46.38 93 ASP A O 1
ATOM 664 N N . ASP A 1 94 ? 24.055 6.901 -16.675 1.00 47.44 94 ASP A N 1
ATOM 665 C CA . ASP A 1 94 ? 24.066 6.816 -15.199 1.00 47.44 94 ASP A CA 1
ATOM 666 C C . ASP A 1 94 ? 24.005 8.195 -14.497 1.00 47.44 94 ASP A C 1
ATOM 668 O O . ASP A 1 94 ? 24.403 8.367 -13.349 1.00 47.44 94 ASP A O 1
ATOM 672 N N . TYR A 1 95 ? 23.437 9.192 -15.170 1.00 37.19 95 TYR A N 1
ATOM 673 C CA . TYR A 1 95 ? 22.906 10.404 -14.594 1.00 37.19 95 TYR A CA 1
ATOM 674 C C . TYR A 1 95 ? 21.427 10.545 -14.990 1.00 37.19 95 TYR A C 1
ATOM 676 O O . TYR A 1 95 ? 21.071 10.970 -16.084 1.00 37.19 95 TYR A O 1
ATOM 684 N N . ILE A 1 96 ? 20.567 10.114 -14.073 1.00 49.84 96 ILE A N 1
ATOM 685 C CA . ILE A 1 96 ? 19.133 10.401 -13.918 1.00 49.84 96 ILE A CA 1
ATOM 686 C C . ILE A 1 96 ? 18.635 11.632 -14.716 1.00 49.84 96 ILE A C 1
ATOM 688 O O . ILE A 1 96 ? 18.595 12.747 -14.206 1.00 49.84 96 ILE A O 1
ATOM 692 N N . THR A 1 97 ? 18.206 11.444 -15.970 1.00 40.78 97 THR A N 1
ATOM 693 C CA . THR A 1 97 ? 17.080 12.169 -16.605 1.00 40.78 97 THR A CA 1
ATOM 694 C C . THR A 1 97 ? 16.704 11.509 -17.938 1.00 40.78 97 THR A C 1
ATOM 696 O O . THR A 1 97 ? 17.452 11.508 -18.910 1.00 40.78 97 THR A O 1
ATOM 699 N N . ARG A 1 98 ? 15.518 10.897 -17.976 1.00 46.56 98 ARG A N 1
ATOM 700 C CA . ARG A 1 98 ? 14.962 10.153 -19.117 1.00 46.56 98 ARG A CA 1
ATOM 701 C C . ARG A 1 98 ? 14.233 11.142 -20.053 1.00 46.56 98 ARG A C 1
ATOM 703 O O . ARG A 1 98 ? 13.267 11.741 -19.581 1.00 46.56 98 ARG A O 1
ATOM 710 N N . PRO A 1 99 ? 14.614 11.347 -21.332 1.00 43.56 99 PRO A N 1
ATOM 711 C CA . PRO A 1 99 ? 13.893 12.275 -22.197 1.00 43.56 99 PRO A CA 1
ATOM 712 C C . PRO A 1 99 ? 12.689 11.563 -22.824 1.00 43.56 99 PRO A C 1
ATOM 714 O O . PRO A 1 99 ? 12.838 10.620 -23.600 1.00 43.56 99 PRO A O 1
ATOM 717 N N . THR A 1 100 ? 11.481 11.995 -22.471 1.00 48.50 100 THR A N 1
ATOM 718 C CA . THR A 1 100 ? 10.246 11.653 -23.186 1.00 48.50 100 THR A CA 1
ATOM 719 C C . THR A 1 100 ? 9.795 12.841 -24.021 1.00 48.50 100 THR A C 1
ATOM 721 O O . THR A 1 100 ? 9.190 13.769 -23.494 1.00 48.50 100 THR A O 1
ATOM 724 N N . THR A 1 101 ? 10.050 12.779 -25.318 1.00 43.00 101 THR A N 1
ATOM 725 C CA . THR A 1 101 ? 9.455 13.640 -26.351 1.00 43.00 101 THR A CA 1
ATOM 726 C C . THR A 1 101 ? 9.464 12.782 -27.621 1.00 43.00 101 THR A C 1
ATOM 728 O O . THR A 1 101 ? 10.535 12.442 -28.105 1.00 43.00 101 THR A O 1
ATOM 731 N N . ASP A 1 102 ? 8.385 12.226 -28.175 1.00 42.47 102 ASP A N 1
ATOM 732 C CA . ASP A 1 102 ? 6.948 12.440 -28.028 1.00 42.47 102 ASP A CA 1
ATOM 733 C C . ASP A 1 102 ? 6.218 11.096 -28.182 1.00 42.47 102 ASP A C 1
ATOM 735 O O . ASP A 1 102 ? 5.970 10.620 -29.290 1.00 42.47 102 ASP A O 1
ATOM 739 N N . VAL A 1 103 ? 5.833 10.468 -27.074 1.00 48.19 103 VAL A N 1
ATOM 740 C CA . VAL A 1 103 ? 4.820 9.408 -27.116 1.00 48.19 103 VAL A CA 1
ATOM 741 C C . VAL A 1 103 ? 3.721 9.811 -26.150 1.00 48.19 103 VAL A C 1
ATOM 743 O O . VAL A 1 103 ? 3.686 9.388 -25.002 1.00 48.19 103 VAL A O 1
ATOM 746 N N . VAL A 1 104 ? 2.823 10.678 -26.625 1.00 46.69 104 VAL A N 1
ATOM 747 C CA . VAL A 1 104 ? 1.738 11.311 -25.843 1.00 46.69 104 VAL A CA 1
ATOM 748 C C . VAL A 1 104 ? 0.854 10.286 -25.104 1.00 46.69 104 VAL A C 1
ATOM 750 O O . VAL A 1 104 ? 0.174 10.626 -24.144 1.00 46.69 104 VAL A O 1
ATOM 753 N N . LYS A 1 105 ? 0.876 9.016 -25.530 1.00 49.34 105 LYS A N 1
ATOM 754 C CA . LYS A 1 105 ? 0.080 7.913 -24.971 1.00 49.34 105 LYS A CA 1
ATOM 755 C C . LYS A 1 105 ? 0.891 6.851 -24.215 1.00 49.34 105 LYS A C 1
ATOM 757 O O . LYS A 1 105 ? 0.323 5.821 -23.866 1.00 49.34 105 LYS A O 1
ATOM 762 N N . VAL A 1 106 ? 2.192 7.051 -23.982 1.00 48.72 106 VAL A N 1
ATOM 763 C CA . VAL A 1 106 ? 3.019 6.108 -23.208 1.00 48.72 106 VAL A CA 1
ATOM 764 C C . VAL A 1 106 ? 3.515 6.793 -21.946 1.00 48.72 106 VAL A C 1
ATOM 766 O O . VAL A 1 106 ? 4.313 7.727 -21.991 1.00 48.72 106 VAL A O 1
ATOM 769 N N . ILE A 1 107 ? 3.047 6.291 -20.808 1.00 57.56 107 ILE A N 1
ATOM 770 C CA . ILE A 1 107 ? 3.605 6.623 -19.502 1.00 57.56 107 ILE A CA 1
ATOM 771 C C . ILE A 1 107 ? 4.749 5.664 -19.201 1.00 57.56 107 ILE A C 1
ATOM 773 O O . ILE A 1 107 ? 4.733 4.505 -19.612 1.00 57.56 107 ILE A O 1
ATOM 777 N N . ASN A 1 108 ? 5.746 6.137 -18.468 1.00 65.69 108 ASN A N 1
ATOM 778 C CA . ASN A 1 108 ? 6.771 5.235 -17.982 1.00 65.69 108 ASN A CA 1
ATOM 779 C C . ASN A 1 108 ? 6.357 4.681 -16.628 1.00 65.69 108 ASN A C 1
ATOM 781 O O . ASN A 1 108 ? 5.921 5.436 -15.764 1.00 65.69 108 ASN A O 1
ATOM 785 N N . ALA A 1 109 ? 6.575 3.387 -16.445 1.00 68.31 109 ALA A N 1
ATOM 786 C CA . ALA A 1 109 ? 6.463 2.721 -15.163 1.00 68.31 109 ALA A CA 1
ATOM 787 C C . ALA A 1 109 ? 7.792 2.043 -14.840 1.00 68.31 109 ALA A C 1
ATOM 789 O O . ALA A 1 109 ? 8.491 1.548 -15.726 1.00 68.31 109 ALA A O 1
ATOM 790 N N . SER A 1 110 ? 8.146 2.052 -13.563 1.00 78.75 110 SER A N 1
ATOM 791 C CA . SER A 1 110 ? 9.268 1.287 -13.031 1.00 78.75 110 SER A CA 1
ATOM 792 C C . SER A 1 110 ? 8.748 -0.027 -12.463 1.00 78.75 110 SER A C 1
ATOM 794 O O . SER A 1 110 ? 7.720 -0.029 -11.794 1.00 78.75 110 SER A O 1
ATOM 796 N N . VAL A 1 111 ? 9.433 -1.139 -12.720 1.00 92.00 111 VAL A N 1
ATOM 797 C CA . VAL A 1 111 ? 9.111 -2.400 -12.043 1.00 92.00 111 VAL A CA 1
ATOM 798 C C . VAL A 1 111 ? 9.739 -2.358 -10.656 1.00 92.00 111 VAL A C 1
ATOM 800 O O . VAL A 1 111 ? 10.952 -2.197 -10.533 1.00 92.00 111 VAL A O 1
ATOM 803 N N . GLN A 1 112 ? 8.903 -2.459 -9.630 1.00 88.75 112 GLN A N 1
ATOM 804 C CA . GLN A 1 112 ? 9.273 -2.397 -8.222 1.00 88.75 112 GLN A CA 1
ATOM 805 C C . GLN A 1 112 ? 8.982 -3.736 -7.548 1.00 88.75 112 GLN A C 1
ATOM 807 O O . GLN A 1 112 ? 7.965 -4.372 -7.828 1.00 88.75 112 GLN A O 1
ATOM 812 N N . LEU A 1 113 ? 9.868 -4.129 -6.636 1.00 88.06 113 LEU A N 1
ATOM 813 C CA . LEU A 1 113 ? 9.622 -5.185 -5.661 1.00 88.06 113 LEU A CA 1
ATOM 814 C C . LEU A 1 113 ? 9.052 -4.527 -4.404 1.00 88.06 113 LEU A C 1
ATOM 816 O O . LEU A 1 113 ? 9.763 -3.826 -3.685 1.00 88.06 113 LEU A O 1
ATOM 820 N N . ILE A 1 114 ? 7.763 -4.722 -4.162 1.00 92.12 114 ILE A N 1
ATOM 821 C CA . ILE A 1 114 ? 7.063 -4.231 -2.978 1.00 92.12 114 ILE A CA 1
ATOM 822 C C . ILE A 1 114 ? 7.137 -5.330 -1.925 1.00 92.12 114 ILE A C 1
ATOM 824 O O . ILE A 1 114 ? 6.431 -6.330 -2.023 1.00 92.12 114 ILE A O 1
ATOM 828 N N . ASN A 1 115 ? 8.015 -5.155 -0.942 1.00 86.00 115 ASN A N 1
ATOM 829 C CA . ASN A 1 115 ? 8.145 -6.081 0.176 1.00 86.00 115 ASN A CA 1
ATOM 830 C C . ASN A 1 115 ? 7.080 -5.775 1.238 1.00 86.00 115 ASN A C 1
ATOM 832 O O . ASN A 1 115 ? 7.073 -4.675 1.789 1.00 86.00 115 ASN A O 1
ATOM 836 N N . LEU A 1 116 ? 6.208 -6.744 1.515 1.00 86.75 116 LEU A N 1
ATOM 837 C CA . LEU A 1 116 ? 5.139 -6.645 2.514 1.00 86.75 116 LEU A CA 1
ATOM 838 C C . LEU A 1 116 ? 5.516 -7.323 3.842 1.00 86.75 116 LEU A C 1
ATOM 840 O O . LEU A 1 116 ? 4.728 -7.320 4.784 1.00 86.75 116 LEU A O 1
ATOM 844 N N . GLY A 1 117 ? 6.740 -7.847 3.934 1.00 84.56 117 GLY A N 1
ATOM 845 C CA . GLY A 1 117 ? 7.296 -8.478 5.123 1.00 84.56 117 GLY A CA 1
ATOM 846 C C . GLY A 1 117 ? 6.826 -9.916 5.316 1.00 84.56 117 GLY A C 1
ATOM 847 O O . GLY A 1 117 ? 6.322 -10.549 4.388 1.00 84.56 117 GLY A O 1
ATOM 848 N N . SER A 1 118 ? 7.009 -10.403 6.544 1.00 84.88 118 SER A N 1
ATOM 849 C CA . SER A 1 118 ? 6.504 -11.694 7.016 1.00 84.88 118 SER A CA 1
ATOM 850 C C . SER A 1 118 ? 5.507 -11.453 8.148 1.00 84.88 118 SER A C 1
ATOM 852 O O . SER A 1 118 ? 5.908 -11.445 9.313 1.00 84.88 118 SER A O 1
ATOM 854 N N . PRO A 1 119 ? 4.234 -11.160 7.828 1.00 88.94 119 PRO A N 1
ATOM 855 C CA . PRO A 1 119 ? 3.259 -10.755 8.821 1.00 88.94 119 PRO A CA 1
ATOM 856 C C . PRO A 1 119 ? 2.946 -11.902 9.777 1.00 88.94 119 PRO A C 1
ATOM 858 O O . PRO A 1 119 ? 2.795 -13.045 9.343 1.00 88.94 119 PRO A O 1
ATOM 861 N N . ASN A 1 120 ? 2.782 -11.599 11.059 1.00 89.94 120 ASN A N 1
ATOM 862 C CA . ASN A 1 120 ? 2.322 -12.539 12.075 1.00 89.94 120 ASN A CA 1
ATOM 863 C C . ASN A 1 120 ? 0.924 -13.084 11.744 1.00 89.94 120 ASN A C 1
ATOM 865 O O . ASN A 1 120 ? 0.166 -12.482 10.977 1.00 89.94 120 ASN A O 1
ATOM 869 N N . VAL A 1 121 ? 0.564 -14.203 12.377 1.00 94.56 121 VAL A N 1
ATOM 870 C CA . VAL A 1 121 ? -0.797 -14.759 12.320 1.00 94.56 121 VAL A CA 1
ATOM 871 C C . VAL A 1 121 ? -1.822 -13.676 12.675 1.00 94.56 121 VAL A C 1
ATOM 873 O O . VAL A 1 121 ? -1.601 -12.899 13.606 1.00 94.56 121 VAL A O 1
ATOM 876 N N . ALA A 1 122 ? -2.927 -13.619 11.924 1.00 95.19 122 ALA A N 1
ATOM 877 C CA . ALA A 1 122 ? -4.062 -12.761 12.246 1.00 95.19 122 ALA A CA 1
ATOM 878 C C . ALA A 1 122 ? -4.534 -12.997 13.690 1.00 95.19 122 ALA A C 1
ATOM 880 O O . ALA A 1 122 ? -4.749 -14.134 14.114 1.00 95.19 122 ALA A O 1
ATOM 881 N N . ASP A 1 123 ? -4.705 -11.912 14.436 1.00 97.44 123 ASP A N 1
ATOM 882 C CA . ASP A 1 123 ? -5.037 -11.943 15.854 1.00 97.44 123 ASP A CA 1
ATOM 883 C C . ASP A 1 123 ? -6.369 -11.226 16.073 1.00 97.44 123 ASP A C 1
ATOM 885 O O . ASP A 1 123 ? -6.436 -9.998 16.014 1.00 97.44 123 ASP A O 1
ATOM 889 N N . ALA A 1 124 ? -7.436 -11.994 16.306 1.00 97.25 124 ALA A N 1
ATOM 890 C CA . ALA A 1 124 ? -8.809 -11.497 16.382 1.00 97.25 124 ALA A CA 1
ATOM 891 C C . ALA A 1 124 ? -9.082 -10.574 17.583 1.00 97.25 124 ALA A C 1
ATOM 893 O O . ALA A 1 124 ? -10.064 -9.824 17.554 1.00 97.25 124 ALA A O 1
ATOM 894 N N . ASP A 1 125 ? -8.243 -10.621 18.621 1.00 97.06 125 ASP A N 1
ATOM 895 C CA . ASP A 1 125 ? -8.339 -9.768 19.807 1.00 97.06 125 ASP A CA 1
ATOM 896 C C . ASP A 1 125 ? -7.056 -8.969 20.086 1.00 97.06 125 ASP A C 1
ATOM 898 O O . ASP A 1 125 ? -6.905 -8.357 21.147 1.00 97.06 125 ASP A O 1
ATOM 902 N N . GLY A 1 126 ? -6.173 -8.872 19.087 1.00 97.56 126 GLY A N 1
ATOM 903 C CA . GLY A 1 126 ? -4.903 -8.160 19.187 1.00 97.56 126 GLY A CA 1
ATOM 904 C C . GLY A 1 126 ? -5.029 -6.670 19.532 1.00 97.56 126 GLY A C 1
ATOM 905 O O . GLY A 1 126 ? -4.152 -6.123 20.195 1.00 97.56 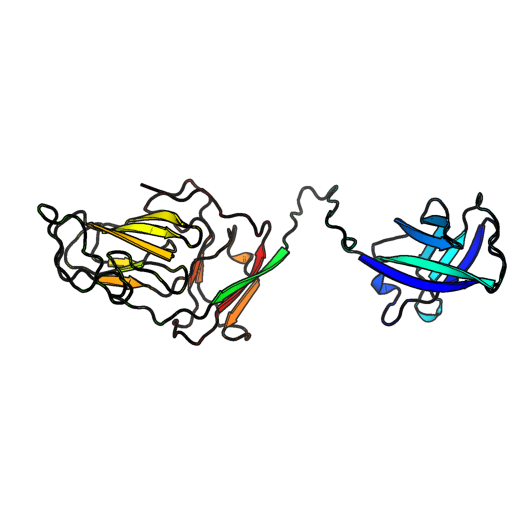126 GLY A O 1
ATOM 906 N N . VAL A 1 127 ? -6.117 -5.989 19.153 1.00 98.50 127 VAL A N 1
ATOM 907 C CA . VAL A 1 127 ? -6.355 -4.569 19.500 1.00 98.50 127 VAL A CA 1
ATOM 908 C C . VAL A 1 127 ? -7.147 -4.439 20.797 1.00 98.50 127 VAL A C 1
ATOM 910 O O . VAL A 1 127 ? -6.795 -3.640 21.669 1.00 98.50 127 VAL A O 1
ATOM 913 N N . ALA A 1 128 ? -8.229 -5.199 20.927 1.00 98.06 128 ALA A N 1
ATOM 914 C CA . ALA A 1 128 ? -9.130 -5.146 22.066 1.00 98.06 128 ALA A CA 1
ATOM 915 C C . ALA A 1 128 ? -9.627 -6.551 22.405 1.00 98.06 128 ALA A C 1
ATOM 917 O O . ALA A 1 128 ? -10.277 -7.204 21.581 1.00 98.06 128 ALA A O 1
ATOM 918 N N . ALA A 1 129 ? -9.377 -6.960 23.650 1.00 96.75 129 ALA A N 1
ATOM 919 C CA . ALA A 1 129 ? -9.950 -8.171 24.212 1.00 96.75 129 ALA A CA 1
ATOM 920 C C . ALA A 1 129 ? -11.479 -8.046 24.314 1.00 96.75 129 ALA A C 1
ATOM 922 O O . ALA A 1 129 ? -12.024 -6.936 24.397 1.00 96.75 129 ALA A O 1
ATOM 923 N N . SER A 1 130 ? -12.158 -9.197 24.340 1.00 97.19 130 SER A N 1
ATOM 924 C CA . SER A 1 130 ? -13.622 -9.276 24.403 1.00 97.19 130 SER A CA 1
ATOM 925 C C . SER A 1 130 ? -14.193 -8.418 25.533 1.00 97.19 130 SER A C 1
ATOM 927 O O . SER A 1 130 ? -13.844 -8.589 26.704 1.00 97.19 130 SER A O 1
ATOM 929 N N . GLN A 1 131 ? -15.080 -7.487 25.186 1.00 96.69 131 GLN A N 1
ATOM 930 C CA . GLN A 1 131 ? -15.647 -6.539 26.143 1.00 96.69 131 GLN A CA 1
ATOM 931 C C . GLN A 1 131 ? -17.077 -6.121 25.797 1.00 96.69 131 GLN A C 1
ATOM 933 O O . GLN A 1 131 ? -17.597 -6.389 24.713 1.00 96.69 131 GLN A O 1
ATOM 938 N N . SER A 1 132 ? -17.725 -5.446 26.744 1.00 96.19 132 SER A N 1
ATOM 939 C CA . SER A 1 132 ? -18.981 -4.738 26.492 1.00 96.19 132 SER A CA 1
ATOM 940 C C . SER A 1 132 ? -18.721 -3.243 26.400 1.00 96.19 132 SER A C 1
ATOM 942 O O . SER A 1 132 ? -17.994 -2.690 27.222 1.00 96.19 132 SER A O 1
ATOM 944 N N . VAL A 1 133 ? -19.347 -2.590 25.425 1.00 96.12 133 VAL A N 1
ATOM 945 C CA . VAL A 1 133 ? -19.235 -1.146 25.196 1.00 96.12 133 VAL A CA 1
ATOM 946 C C . VAL A 1 133 ? -20.622 -0.544 25.371 1.00 96.12 133 VAL A C 1
ATOM 948 O O . VAL A 1 133 ? -21.575 -0.964 24.713 1.00 96.12 133 VAL A O 1
ATOM 951 N N . THR A 1 134 ? -20.751 0.412 26.292 1.00 94.75 134 THR A N 1
ATOM 952 C CA . THR A 1 134 ? -22.024 1.079 26.597 1.00 94.75 134 THR A CA 1
ATOM 953 C C . THR A 1 134 ? -21.899 2.552 26.250 1.00 94.75 134 THR A C 1
ATOM 955 O O . THR A 1 134 ? -21.209 3.293 26.941 1.00 94.75 134 THR A O 1
ATOM 958 N N . ILE A 1 135 ? -22.590 3.008 25.207 1.00 89.25 135 ILE A N 1
ATOM 959 C CA . ILE A 1 135 ? -22.368 4.338 24.613 1.00 89.25 135 ILE A CA 1
ATOM 960 C C . ILE A 1 135 ? -22.613 5.487 25.591 1.00 89.25 135 ILE A C 1
ATOM 962 O O . ILE A 1 135 ? -21.927 6.502 25.530 1.00 89.25 135 ILE A O 1
ATOM 966 N N . ALA A 1 136 ? -23.542 5.317 26.533 1.00 79.81 136 ALA A N 1
ATOM 967 C CA . ALA A 1 136 ? -23.856 6.337 27.531 1.00 79.81 136 ALA A CA 1
ATOM 968 C C . ALA A 1 136 ? -22.726 6.591 28.550 1.00 79.81 136 ALA A C 1
ATOM 970 O O . ALA A 1 136 ? -22.716 7.638 29.191 1.00 79.81 136 ALA A O 1
ATOM 971 N N . THR A 1 137 ? -21.797 5.646 28.725 1.00 72.75 137 THR A N 1
ATOM 972 C CA . THR A 1 137 ? -20.770 5.690 29.784 1.00 72.75 137 THR A CA 1
ATOM 973 C C . THR A 1 137 ? -19.350 5.512 29.254 1.00 72.75 137 THR A C 1
ATOM 975 O O . THR A 1 137 ? -18.420 6.131 29.760 1.00 72.75 137 THR A O 1
ATOM 978 N N . THR A 1 138 ? -19.177 4.673 28.236 1.00 75.38 138 THR A N 1
ATOM 979 C CA . THR A 1 138 ? -17.910 4.310 27.598 1.00 75.38 138 THR A CA 1
ATOM 980 C C . THR A 1 138 ? -18.145 4.165 26.091 1.00 75.38 138 THR A C 1
ATOM 982 O O . THR A 1 138 ? -18.255 3.053 25.585 1.00 75.38 138 THR A O 1
ATOM 985 N N . PRO A 1 139 ? -18.262 5.273 25.334 1.00 76.25 139 PRO A N 1
ATOM 986 C CA . PRO A 1 139 ? -18.498 5.209 23.887 1.00 76.25 139 PRO A CA 1
ATOM 987 C C . PRO A 1 139 ? -17.313 4.623 23.107 1.00 76.25 139 PRO A C 1
ATOM 989 O O . PRO A 1 139 ? -17.467 4.245 21.945 1.00 76.25 139 PRO A O 1
ATOM 992 N N . LEU A 1 140 ? -16.142 4.545 23.747 1.00 92.50 140 LEU A N 1
ATOM 993 C CA . LEU A 1 140 ? -14.936 3.938 23.205 1.00 92.50 140 LEU A CA 1
ATOM 994 C C . LEU A 1 140 ? -14.741 2.531 23.769 1.00 92.50 140 LEU A C 1
ATOM 996 O O . LEU A 1 140 ? -14.842 2.324 24.981 1.00 92.50 140 LEU A O 1
ATOM 1000 N N . ALA A 1 141 ? -14.396 1.592 22.892 1.00 95.69 141 ALA A N 1
ATOM 1001 C CA . ALA A 1 141 ? -13.805 0.332 23.303 1.00 95.69 141 ALA A CA 1
ATOM 1002 C C . ALA A 1 141 ? -12.427 0.593 23.924 1.00 95.69 141 ALA A C 1
ATOM 1004 O O . ALA A 1 141 ? -11.662 1.445 23.464 1.00 95.69 141 ALA A O 1
ATOM 1005 N N . VAL A 1 142 ? -12.106 -0.157 24.971 1.00 96.44 142 VAL A N 1
ATOM 1006 C CA . VAL A 1 142 ? -10.789 -0.134 25.600 1.00 96.44 142 VAL A CA 1
ATOM 1007 C C . VAL A 1 142 ? -9.806 -0.878 24.698 1.00 96.44 142 VAL A C 1
ATOM 1009 O O . VAL A 1 142 ? -10.040 -2.034 24.356 1.00 96.44 142 VAL A O 1
ATOM 1012 N N . ILE A 1 143 ? -8.695 -0.231 24.344 1.00 97.62 143 ILE A N 1
ATOM 1013 C CA . ILE A 1 143 ? -7.588 -0.849 23.602 1.00 97.62 143 ILE A CA 1
ATOM 1014 C C . ILE A 1 143 ? -6.676 -1.562 24.606 1.00 97.62 143 ILE A C 1
ATOM 1016 O O . ILE A 1 143 ? -5.816 -0.947 25.240 1.00 97.62 143 ILE A O 1
ATOM 1020 N N . ASN A 1 144 ? -6.933 -2.852 24.804 1.00 96.56 144 ASN A N 1
ATOM 1021 C CA . ASN A 1 144 ? -6.280 -3.722 25.789 1.00 96.56 144 ASN A CA 1
ATOM 1022 C C . ASN A 1 144 ? -5.957 -5.124 25.237 1.00 96.56 144 ASN A C 1
ATOM 1024 O O . ASN A 1 144 ? -5.789 -6.058 26.020 1.00 96.56 144 ASN A O 1
ATOM 1028 N N . GLY A 1 145 ? -5.938 -5.279 23.913 1.00 97.00 145 GLY A N 1
ATOM 1029 C CA . GLY A 1 145 ? -5.574 -6.529 23.249 1.00 97.00 145 GLY A CA 1
ATOM 1030 C C . GLY A 1 145 ? -4.085 -6.862 23.354 1.00 97.00 145 GLY A C 1
ATOM 1031 O O . GLY A 1 145 ? -3.294 -6.083 23.889 1.00 97.00 145 GLY A O 1
ATOM 1032 N N . ALA A 1 146 ? -3.684 -8.014 22.816 1.00 94.88 146 ALA A N 1
ATOM 1033 C CA . ALA A 1 146 ? -2.308 -8.515 22.917 1.00 94.88 146 ALA A CA 1
ATOM 1034 C C . ALA A 1 146 ? -1.248 -7.598 22.270 1.00 94.88 146 ALA A C 1
ATOM 1036 O O . ALA A 1 146 ? -0.096 -7.577 22.702 1.00 94.88 146 ALA A O 1
ATOM 1037 N N . LEU A 1 147 ? -1.636 -6.811 21.263 1.00 96.12 147 LEU A N 1
ATOM 1038 C CA . LEU A 1 147 ? -0.778 -5.852 20.558 1.00 96.12 147 LEU A CA 1
ATOM 1039 C C . LEU A 1 147 ? -0.841 -4.444 21.169 1.00 96.12 147 LEU A C 1
ATOM 1041 O O . LEU A 1 147 ? -0.185 -3.525 20.669 1.00 96.12 147 LEU A O 1
ATOM 1045 N N . ALA A 1 148 ? -1.648 -4.248 22.217 1.00 97.62 148 ALA A N 1
ATOM 1046 C CA . ALA A 1 148 ? -1.841 -2.962 22.866 1.00 97.62 148 ALA A CA 1
ATOM 1047 C C . ALA A 1 148 ? -0.759 -2.683 23.911 1.00 97.62 148 ALA A C 1
ATOM 1049 O O . ALA A 1 148 ? -0.508 -3.464 24.825 1.00 97.62 148 ALA A O 1
ATOM 1050 N N . THR A 1 149 ? -0.155 -1.502 23.834 1.00 97.12 149 THR A N 1
ATOM 1051 C CA . THR A 1 149 ? 0.681 -0.944 24.900 1.00 97.12 149 THR A CA 1
ATOM 1052 C C . THR A 1 149 ? 0.266 0.499 25.135 1.00 97.12 149 THR A C 1
ATOM 1054 O O . THR A 1 149 ? 0.166 1.286 24.198 1.00 97.12 149 THR A O 1
ATOM 1057 N N . SER A 1 150 ? -0.007 0.855 26.393 1.00 93.94 150 SER A N 1
ATOM 1058 C CA . SER A 1 150 ? -0.420 2.213 26.784 1.00 93.94 150 SER A CA 1
ATOM 1059 C C . SER A 1 150 ? -1.622 2.759 25.990 1.00 93.94 150 SER A C 1
ATOM 1061 O O . SER A 1 150 ? -1.666 3.941 25.658 1.00 93.94 150 SER A O 1
ATOM 1063 N N . GLY A 1 151 ? -2.598 1.896 25.681 1.00 93.69 151 GLY A N 1
ATOM 1064 C CA . GLY A 1 151 ? -3.820 2.270 24.957 1.00 93.69 151 GLY A CA 1
ATOM 1065 C C . GLY A 1 151 ? -3.659 2.424 23.441 1.00 93.69 151 GLY A C 1
ATOM 1066 O O . GLY A 1 151 ? -4.583 2.903 22.791 1.00 93.69 151 GLY A O 1
ATOM 1067 N N . VAL A 1 152 ? -2.519 2.021 22.872 1.00 97.62 152 VAL A N 1
ATOM 1068 C CA . VAL A 1 152 ? -2.283 2.004 21.423 1.00 97.62 152 VAL A CA 1
ATOM 1069 C C . VAL A 1 152 ? -1.916 0.592 20.993 1.00 97.62 152 VAL A C 1
ATOM 1071 O O . VAL A 1 152 ? -0.965 0.015 21.519 1.00 97.62 152 VAL A O 1
ATOM 1074 N N . ALA A 1 153 ? -2.644 0.043 20.022 1.00 98.50 153 ALA A N 1
ATOM 1075 C CA . ALA A 1 153 ? -2.268 -1.214 19.384 1.00 98.50 153 ALA A CA 1
ATOM 1076 C C . ALA A 1 153 ? -1.331 -0.937 18.207 1.00 98.50 153 ALA A C 1
ATOM 1078 O O . ALA A 1 153 ? -1.631 -0.075 17.380 1.00 98.50 153 ALA A O 1
ATOM 1079 N N . THR A 1 154 ? -0.204 -1.647 18.130 1.00 98.06 154 THR A N 1
ATOM 1080 C CA . THR A 1 154 ? 0.779 -1.497 17.043 1.00 98.06 154 THR A CA 1
ATOM 1081 C C . THR A 1 154 ? 0.937 -2.810 16.298 1.00 98.06 154 THR A C 1
ATOM 1083 O O . THR A 1 154 ? 1.245 -3.834 16.901 1.00 98.06 154 THR A O 1
ATOM 1086 N N . PHE A 1 155 ? 0.745 -2.778 14.983 1.00 96.94 155 PHE A N 1
ATOM 1087 C CA . PHE A 1 155 ? 0.868 -3.964 14.140 1.00 96.94 155 PHE A CA 1
ATOM 1088 C C . PHE A 1 155 ? 2.307 -4.132 13.664 1.00 96.94 155 PHE A C 1
ATOM 1090 O O . PHE A 1 155 ? 3.062 -3.164 13.541 1.00 96.94 155 PHE A O 1
ATOM 1097 N N . ASP A 1 156 ? 2.698 -5.363 13.376 1.00 92.25 156 ASP A N 1
ATOM 1098 C CA . ASP A 1 156 ? 3.996 -5.732 12.818 1.00 92.25 156 ASP A CA 1
ATOM 1099 C C . ASP A 1 156 ? 4.173 -5.176 11.395 1.00 92.25 156 ASP A C 1
ATOM 1101 O O . ASP A 1 156 ? 5.172 -4.511 11.106 1.00 92.25 156 ASP A O 1
ATOM 1105 N N . VAL A 1 157 ? 3.136 -5.284 10.566 1.00 94.69 157 VAL A N 1
ATOM 1106 C CA . VAL A 1 157 ? 3.035 -4.674 9.231 1.00 94.69 157 VAL A CA 1
ATOM 1107 C C . VAL A 1 157 ? 1.723 -3.890 9.089 1.00 94.69 157 VAL A C 1
ATOM 1109 O O . VAL A 1 157 ? 0.787 -4.127 9.857 1.00 94.69 157 VAL A O 1
ATOM 1112 N N . PRO A 1 158 ? 1.612 -2.950 8.134 1.00 97.75 158 PRO A N 1
ATOM 1113 C CA . PRO A 1 158 ? 0.345 -2.280 7.856 1.00 97.75 158 PRO A CA 1
ATOM 1114 C C . PRO A 1 158 ? -0.681 -3.283 7.318 1.00 97.75 158 PRO A C 1
ATOM 1116 O O . PRO A 1 158 ? -0.447 -3.905 6.283 1.00 97.75 158 PRO A O 1
ATOM 1119 N N . ARG A 1 159 ? -1.815 -3.444 8.002 1.00 98.25 159 ARG A N 1
ATOM 1120 C CA . ARG A 1 159 ? -2.844 -4.438 7.651 1.00 98.25 159 ARG A CA 1
ATOM 1121 C C . ARG A 1 159 ? -4.235 -4.010 8.095 1.00 98.25 159 ARG A C 1
ATOM 1123 O O . ARG A 1 159 ? -4.381 -3.034 8.835 1.00 98.25 159 ARG A O 1
ATOM 1130 N N . ASN A 1 160 ? -5.262 -4.695 7.609 1.00 98.62 160 ASN A N 1
ATOM 1131 C CA . ASN A 1 160 ? -6.632 -4.358 7.954 1.00 98.62 160 ASN A CA 1
ATOM 1132 C C . ASN A 1 160 ? -6.985 -4.699 9.403 1.00 98.62 160 ASN A C 1
ATOM 1134 O O . ASN A 1 160 ? -6.437 -5.612 10.024 1.00 98.62 160 ASN A O 1
ATOM 1138 N N . VAL A 1 161 ? -7.958 -3.951 9.917 1.00 98.75 161 VAL A N 1
ATOM 1139 C CA . VAL A 1 161 ? -8.604 -4.244 11.194 1.00 98.75 161 VAL A CA 1
ATOM 1140 C C . VAL A 1 161 ? -9.793 -5.165 10.951 1.00 98.75 161 VAL A C 1
ATOM 1142 O O . VAL A 1 161 ? -10.607 -4.925 10.057 1.00 98.75 161 VAL A O 1
ATOM 1145 N N . VAL A 1 162 ? -9.918 -6.197 11.778 1.00 98.62 162 VAL A N 1
ATOM 1146 C CA . VAL A 1 162 ? -11.099 -7.064 11.834 1.00 98.62 162 VAL A CA 1
ATOM 1147 C C . VAL A 1 162 ? -11.741 -6.960 13.208 1.00 98.62 162 VAL A C 1
ATOM 1149 O O . VAL A 1 162 ? -11.062 -6.716 14.203 1.00 98.62 162 VAL A O 1
ATOM 1152 N N . ALA A 1 163 ? -13.058 -7.104 13.278 1.00 98.69 163 ALA A N 1
ATOM 1153 C CA . ALA A 1 163 ? -13.775 -7.065 14.545 1.00 98.69 163 ALA A CA 1
ATOM 1154 C C . ALA A 1 163 ? -15.088 -7.840 14.471 1.00 98.69 163 ALA A C 1
ATOM 1156 O O . ALA A 1 163 ? -15.689 -7.970 13.400 1.00 98.69 163 ALA A O 1
ATOM 1157 N N . ALA A 1 164 ? -15.556 -8.301 15.625 1.00 98.56 164 ALA A N 1
ATOM 1158 C CA . ALA A 1 164 ? -16.845 -8.960 15.793 1.00 98.56 164 ALA A CA 1
ATOM 1159 C C . ALA A 1 164 ? -17.495 -8.510 17.104 1.00 98.56 164 ALA A C 1
ATOM 1161 O O . ALA A 1 164 ? -16.795 -8.191 18.062 1.00 98.56 164 ALA A O 1
ATOM 1162 N N . TRP A 1 165 ? -18.825 -8.449 17.141 1.00 98.31 165 TRP A N 1
ATOM 1163 C CA . TRP A 1 165 ? -19.597 -8.047 18.320 1.00 98.31 165 TRP A CA 1
ATOM 1164 C C . TRP A 1 165 ? -21.048 -8.538 18.236 1.00 98.31 165 TRP A C 1
ATOM 1166 O O . TRP A 1 165 ? -21.500 -9.049 17.209 1.00 98.31 165 TRP A O 1
ATOM 1176 N N . THR A 1 166 ? -21.807 -8.370 19.320 1.00 97.62 166 THR A N 1
ATOM 1177 C CA . THR A 1 166 ? -23.248 -8.655 19.349 1.00 97.62 166 THR A CA 1
ATOM 1178 C C . THR A 1 166 ? -24.092 -7.417 19.062 1.00 97.62 166 THR A C 1
ATOM 1180 O O . THR A 1 166 ? -23.747 -6.298 19.441 1.00 97.62 166 THR A O 1
ATOM 1183 N N . GLY A 1 167 ? -25.257 -7.635 18.450 1.00 95.94 167 GLY A N 1
ATOM 1184 C CA . GLY A 1 167 ? -26.191 -6.561 18.128 1.00 95.94 167 GLY A CA 1
ATOM 1185 C C . GLY A 1 167 ? -25.749 -5.718 16.931 1.00 95.94 167 GLY A C 1
ATOM 1186 O O . GLY A 1 167 ? -24.616 -5.783 16.463 1.00 95.94 167 GLY A O 1
ATOM 1187 N N . THR A 1 168 ? -26.687 -4.943 16.398 1.00 97.50 168 THR A N 1
ATOM 1188 C CA . THR A 1 168 ? -26.454 -4.115 15.216 1.00 97.50 168 THR A CA 1
ATOM 1189 C C . THR A 1 168 ? -25.862 -2.770 15.622 1.00 97.50 168 THR A C 1
ATOM 1191 O O . THR A 1 168 ? -26.526 -1.968 16.278 1.00 97.50 168 THR A O 1
ATOM 1194 N N . ALA A 1 169 ? -24.626 -2.513 15.207 1.00 97.69 169 ALA A N 1
ATOM 1195 C CA . ALA A 1 169 ? -23.923 -1.261 15.454 1.00 97.69 169 ALA A CA 1
ATOM 1196 C C . ALA A 1 169 ? -22.981 -0.922 14.293 1.00 97.69 169 ALA A C 1
ATOM 1198 O O . ALA A 1 169 ? -22.680 -1.765 13.450 1.00 97.69 169 ALA A O 1
ATOM 1199 N N . VAL A 1 170 ? -22.506 0.321 14.275 1.00 97.94 170 VAL A N 1
ATOM 1200 C CA . VAL A 1 170 ? -21.368 0.760 13.467 1.00 97.94 170 VAL A CA 1
ATOM 1201 C C . VAL A 1 170 ? -20.170 0.909 14.394 1.00 97.94 170 VAL A C 1
ATOM 1203 O O . VAL A 1 170 ? -20.188 1.740 15.300 1.00 97.94 170 VAL A O 1
ATOM 1206 N N . LEU A 1 171 ? -19.131 0.116 14.152 1.00 98.38 171 LEU A N 1
ATOM 1207 C CA . LEU A 1 171 ? -17.782 0.351 14.661 1.00 98.38 171 LEU A CA 1
ATOM 1208 C C . LEU A 1 171 ? -17.077 1.396 13.785 1.00 98.38 171 LEU A C 1
ATOM 1210 O O . LEU A 1 171 ? -17.064 1.240 12.562 1.00 98.38 171 LEU A O 1
ATOM 1214 N N . THR A 1 172 ? -16.470 2.408 14.409 1.00 98.12 172 THR A N 1
ATOM 1215 C CA . THR A 1 172 ? -15.535 3.362 13.790 1.00 98.12 172 THR A CA 1
ATOM 1216 C C . THR A 1 172 ? -14.181 3.275 14.479 1.00 98.12 172 THR A C 1
ATOM 1218 O O . THR A 1 172 ? -14.091 3.487 15.689 1.00 98.12 172 THR A O 1
ATOM 1221 N N . VAL A 1 173 ? -13.144 2.970 13.706 1.00 98.56 173 VAL A N 1
ATOM 1222 C CA . VAL A 1 173 ? -11.759 2.797 14.148 1.00 98.56 173 VAL A CA 1
ATOM 1223 C C . VAL A 1 173 ? -10.929 3.977 13.661 1.00 98.56 173 VAL A C 1
ATOM 1225 O O . VAL A 1 173 ? -11.003 4.340 12.488 1.00 98.56 173 VAL A O 1
ATOM 1228 N N . THR A 1 174 ? -10.113 4.534 14.551 1.00 98.56 174 THR A N 1
ATOM 1229 C CA . THR A 1 174 ? -9.135 5.577 14.243 1.00 98.56 174 THR A CA 1
ATOM 1230 C C . THR A 1 174 ? -7.744 5.097 14.622 1.00 98.56 174 THR A C 1
ATOM 1232 O O . THR A 1 174 ? -7.531 4.460 15.657 1.00 98.56 174 THR A O 1
ATOM 1235 N N . GLY A 1 175 ? -6.773 5.429 13.785 1.00 98.50 175 GLY A N 1
ATOM 1236 C CA . GLY A 1 175 ? -5.386 5.058 13.990 1.00 98.50 175 GLY A CA 1
ATOM 1237 C C . GLY A 1 175 ? -4.469 5.795 13.033 1.00 98.50 175 GLY A C 1
ATOM 1238 O O . GLY A 1 175 ? -4.813 6.875 12.546 1.00 98.50 175 GLY A O 1
ATOM 1239 N N . THR A 1 176 ? -3.313 5.209 12.742 1.00 98.56 176 THR A N 1
ATOM 1240 C CA . THR A 1 176 ? -2.388 5.745 11.739 1.00 98.56 176 THR A CA 1
ATOM 1241 C C . THR A 1 176 ? -1.985 4.692 10.729 1.00 98.56 176 THR A C 1
ATOM 1243 O O . THR A 1 176 ? -1.934 3.503 11.045 1.00 98.56 176 THR A O 1
ATOM 1246 N N . ASP A 1 177 ? -1.624 5.133 9.530 1.00 97.50 177 ASP A N 1
ATOM 1247 C CA . ASP A 1 177 ? -0.909 4.298 8.573 1.00 97.50 177 ASP A CA 1
ATOM 1248 C C . ASP A 1 177 ? 0.594 4.205 8.889 1.00 97.50 177 ASP A C 1
ATOM 1250 O O . ASP A 1 177 ? 1.081 4.735 9.891 1.00 97.50 177 ASP A O 1
ATOM 1254 N N . GLU A 1 178 ? 1.335 3.503 8.029 1.00 94.25 178 GLU A N 1
ATOM 1255 C CA . GLU A 1 178 ? 2.779 3.280 8.166 1.00 94.25 178 GLU A CA 1
ATOM 1256 C C . GLU A 1 178 ? 3.624 4.558 8.124 1.00 94.25 178 GLU A C 1
ATOM 1258 O O . GLU A 1 178 ? 4.746 4.568 8.624 1.00 94.25 178 GLU A O 1
ATOM 1263 N N . PHE A 1 179 ? 3.083 5.636 7.550 1.00 94.12 179 PHE A N 1
ATOM 1264 C CA . PHE A 1 179 ? 3.746 6.934 7.455 1.00 94.12 179 PHE A CA 1
ATOM 1265 C C . PHE A 1 179 ? 3.282 7.893 8.560 1.00 94.12 179 PHE A C 1
ATOM 1267 O O . PHE A 1 179 ? 3.675 9.058 8.561 1.00 94.12 179 PHE A O 1
ATOM 1274 N N . GLY A 1 180 ? 2.454 7.421 9.498 1.00 96.56 180 GLY A N 1
ATOM 1275 C CA . GLY A 1 180 ? 1.949 8.207 10.620 1.00 96.56 180 GLY A CA 1
ATOM 1276 C C . GLY A 1 180 ? 0.752 9.099 10.284 1.00 96.56 180 GLY A C 1
ATOM 1277 O O . GLY A 1 180 ? 0.325 9.869 11.143 1.00 96.56 180 GLY A O 1
ATOM 1278 N N . ASN A 1 181 ? 0.178 9.008 9.080 1.00 96.44 181 ASN A N 1
ATOM 1279 C CA . ASN A 1 181 ? -1.025 9.772 8.746 1.00 96.44 181 ASN A CA 1
ATOM 1280 C C . ASN A 1 181 ? -2.241 9.152 9.430 1.00 96.44 181 ASN A C 1
ATOM 1282 O O . ASN A 1 181 ? -2.386 7.930 9.436 1.00 96.44 181 ASN A O 1
ATOM 1286 N N . THR A 1 182 ? -3.140 9.985 9.954 1.00 98.12 182 THR A N 1
ATOM 1287 C CA . THR A 1 182 ? -4.391 9.515 10.558 1.00 98.12 182 THR A CA 1
ATOM 1288 C C . THR A 1 182 ? -5.264 8.799 9.533 1.00 98.12 182 THR A C 1
ATOM 1290 O O . THR A 1 182 ? -5.507 9.325 8.449 1.00 98.12 182 THR A O 1
ATOM 1293 N N . VAL A 1 183 ? -5.769 7.626 9.909 1.00 97.94 183 VAL A N 1
ATOM 1294 C CA . VAL A 1 183 ? -6.726 6.830 9.134 1.00 97.94 183 VAL A CA 1
ATOM 1295 C C . VAL A 1 183 ? -7.962 6.599 9.987 1.00 97.94 183 VAL A C 1
ATOM 1297 O O . VAL A 1 183 ? -7.845 6.239 11.159 1.00 97.94 183 VAL A O 1
ATOM 1300 N N . VAL A 1 184 ? -9.137 6.785 9.390 1.00 98.50 184 VAL A N 1
ATOM 1301 C CA . VAL A 1 184 ? -10.427 6.443 9.993 1.00 98.50 184 VAL A CA 1
ATOM 1302 C C . VAL A 1 184 ? -11.179 5.484 9.075 1.00 98.50 184 VAL A C 1
ATOM 1304 O O . VAL A 1 184 ? -11.306 5.736 7.872 1.00 98.50 184 VAL A O 1
ATOM 1307 N N . GLU A 1 185 ? -11.696 4.397 9.644 1.00 98.62 185 GLU A N 1
ATOM 1308 C CA . GLU A 1 185 ? -12.559 3.434 8.958 1.00 98.62 185 GLU A CA 1
ATOM 1309 C C . GLU A 1 185 ? -13.819 3.139 9.774 1.00 98.62 185 GLU A C 1
ATOM 1311 O O . GLU A 1 185 ? -13.744 2.897 10.977 1.00 98.62 185 GLU A O 1
ATOM 1316 N N . SER A 1 186 ? -14.974 3.104 9.112 1.00 98.44 186 SER A N 1
ATOM 1317 C CA . SER A 1 186 ? -16.243 2.686 9.704 1.00 98.44 186 SER A CA 1
ATOM 1318 C C . SER A 1 186 ? -16.801 1.463 8.987 1.00 98.44 186 SER A C 1
ATOM 1320 O O . SER A 1 186 ? -16.833 1.384 7.758 1.00 98.44 186 SER A O 1
ATOM 1322 N N . SER A 1 187 ? -17.312 0.528 9.779 1.00 98.50 187 SER A N 1
ATOM 1323 C CA . SER A 1 187 ? -18.122 -0.594 9.298 1.00 98.50 187 SER A CA 1
ATOM 1324 C C . SER A 1 187 ? -19.476 -0.135 8.744 1.00 98.50 187 SER A C 1
ATOM 1326 O O . SER A 1 187 ? -19.960 0.964 9.021 1.00 98.50 187 SER A O 1
ATOM 1328 N N . ALA A 1 188 ? -20.124 -1.011 7.975 1.00 97.44 188 ALA A N 1
ATOM 1329 C CA . ALA A 1 188 ? -21.567 -0.920 7.795 1.00 97.44 188 ALA A CA 1
ATOM 1330 C C . ALA A 1 188 ? -22.281 -1.299 9.103 1.00 97.44 188 ALA A C 1
ATOM 1332 O O . ALA A 1 188 ? -21.716 -1.980 9.955 1.00 97.44 188 ALA A O 1
ATOM 1333 N N . SER A 1 189 ? -23.546 -0.899 9.234 1.00 97.75 189 SER A N 1
ATOM 1334 C CA . SER A 1 189 ? -24.378 -1.327 10.359 1.00 97.75 189 SER A CA 1
ATOM 1335 C C . SER A 1 189 ? -24.510 -2.854 10.367 1.00 97.75 189 SER A C 1
ATOM 1337 O O . SER A 1 189 ? -25.010 -3.434 9.401 1.00 97.75 189 SER A O 1
ATOM 1339 N N . GLY A 1 190 ? -24.040 -3.509 11.429 1.00 98.19 190 GLY A N 1
ATOM 1340 C CA . GLY A 1 190 ? -23.956 -4.969 11.486 1.00 98.19 190 GLY A CA 1
ATOM 1341 C C . GLY A 1 190 ? -23.335 -5.485 12.781 1.00 98.19 190 GLY A C 1
ATOM 1342 O O . GLY A 1 190 ? -23.431 -4.825 13.813 1.00 98.19 190 GLY A O 1
ATOM 1343 N N . THR A 1 191 ? -22.730 -6.673 12.711 1.00 98.31 191 THR A N 1
ATOM 1344 C CA . THR A 1 191 ? -22.129 -7.415 13.842 1.00 98.31 191 THR A CA 1
ATOM 1345 C C . THR A 1 191 ? -20.632 -7.687 13.662 1.00 98.31 191 THR A C 1
ATOM 1347 O O . THR A 1 191 ? -20.029 -8.422 14.441 1.00 98.31 191 THR A O 1
ATOM 1350 N N . SER A 1 192 ? -20.032 -7.172 12.590 1.00 98.31 192 SER A N 1
ATOM 1351 C CA . SER A 1 192 ? -18.634 -7.429 12.257 1.00 98.31 192 SER A CA 1
ATOM 1352 C C . SER A 1 192 ? -18.058 -6.354 11.347 1.00 98.31 192 SER A C 1
ATOM 1354 O O . SER A 1 192 ? -18.776 -5.732 10.560 1.00 98.31 192 SER A O 1
ATOM 1356 N N . LEU A 1 193 ? -16.738 -6.209 11.391 1.00 98.50 193 LEU A N 1
ATOM 1357 C CA . LEU A 1 193 ? -15.945 -5.430 10.450 1.00 98.50 193 LEU A CA 1
ATOM 1358 C C . LEU A 1 193 ? -14.890 -6.346 9.826 1.00 98.50 193 LEU A C 1
ATOM 1360 O O . LEU A 1 193 ? -14.116 -6.973 10.542 1.00 98.50 193 LEU A O 1
ATOM 1364 N N . ALA A 1 194 ? -14.837 -6.365 8.497 1.00 97.88 194 ALA A N 1
ATOM 1365 C CA . ALA A 1 194 ? -13.664 -6.779 7.740 1.00 97.88 194 ALA A CA 1
ATOM 1366 C C . ALA A 1 194 ? -13.131 -5.523 7.045 1.00 97.88 194 ALA A C 1
ATOM 1368 O O . ALA A 1 194 ? -13.714 -5.062 6.059 1.00 97.88 194 ALA A O 1
ATOM 1369 N N . GLY A 1 195 ? -12.106 -4.909 7.638 1.00 98.06 195 GLY A N 1
ATOM 1370 C CA . GLY A 1 195 ? -11.579 -3.620 7.205 1.00 98.06 195 GLY A CA 1
ATOM 1371 C C . GLY A 1 195 ? -11.000 -3.672 5.796 1.00 98.06 195 GLY A C 1
ATOM 1372 O O . GLY A 1 195 ? -10.459 -4.690 5.358 1.00 98.06 195 GLY A O 1
ATOM 1373 N N . LYS A 1 196 ? -11.123 -2.551 5.095 1.00 97.56 196 LYS A N 1
ATOM 1374 C CA . LYS A 1 196 ? -10.627 -2.306 3.738 1.00 97.56 196 LYS A CA 1
ATOM 1375 C C . LYS A 1 196 ? -9.399 -1.405 3.734 1.00 97.56 196 LYS A C 1
ATOM 1377 O O . LYS A 1 196 ? -8.761 -1.288 2.690 1.00 97.56 196 LYS A O 1
ATOM 1382 N N . LYS A 1 197 ? -9.120 -0.712 4.842 1.00 98.25 197 LYS A N 1
ATOM 1383 C CA . LYS A 1 197 ? -7.968 0.182 4.985 1.00 98.25 197 LYS A CA 1
ATOM 1384 C C . LYS A 1 197 ? -6.876 -0.488 5.801 1.00 98.25 197 LYS A C 1
ATOM 1386 O O . LYS A 1 197 ? -7.163 -1.266 6.710 1.00 98.25 197 LYS A O 1
ATOM 1391 N N . ALA A 1 198 ? -5.628 -0.157 5.493 1.00 98.06 198 ALA A N 1
ATOM 1392 C CA . ALA A 1 198 ? -4.488 -0.659 6.240 1.00 98.06 198 ALA A CA 1
ATOM 1393 C C . ALA A 1 198 ? -4.082 0.313 7.355 1.00 98.06 198 ALA A C 1
ATOM 1395 O O . ALA A 1 198 ? -3.798 1.489 7.115 1.00 98.06 198 ALA A O 1
ATOM 1396 N N . PHE A 1 199 ? -4.003 -0.210 8.574 1.00 98.69 199 PHE A N 1
ATOM 1397 C CA . PHE A 1 199 ? -3.542 0.493 9.764 1.00 98.69 199 PHE A CA 1
ATOM 1398 C C . PHE A 1 199 ? -2.164 -0.036 10.161 1.00 98.69 199 PHE A C 1
ATOM 1400 O O . PHE A 1 199 ? -1.887 -1.226 10.041 1.00 98.69 199 PHE A O 1
ATOM 1407 N N . LYS A 1 200 ? -1.298 0.847 10.656 1.00 98.25 200 LYS A N 1
ATOM 1408 C CA . LYS A 1 200 ? -0.068 0.491 11.379 1.00 98.25 200 LYS A CA 1
ATOM 1409 C C . LYS A 1 200 ? -0.272 0.583 12.886 1.00 98.25 200 LYS A C 1
ATOM 1411 O O . LYS A 1 200 ? 0.292 -0.216 13.631 1.00 98.25 200 LYS A O 1
ATOM 1416 N N . THR A 1 201 ? -1.072 1.551 13.326 1.00 98.62 201 THR A N 1
ATOM 1417 C CA . THR A 1 201 ? -1.498 1.667 14.720 1.00 98.62 201 THR A CA 1
ATOM 1418 C C . THR A 1 201 ? -2.999 1.882 14.806 1.00 98.62 201 THR A C 1
ATOM 1420 O O . THR A 1 201 ? -3.592 2.458 13.893 1.00 98.62 201 THR A O 1
ATOM 1423 N N . VAL A 1 202 ? -3.602 1.457 15.914 1.00 98.69 202 VAL A N 1
ATOM 1424 C CA . VAL A 1 202 ? -4.981 1.785 16.291 1.00 98.69 202 VAL A CA 1
ATOM 1425 C C . VAL A 1 202 ? -4.953 2.520 17.625 1.00 98.69 202 VAL A C 1
ATOM 1427 O O . VAL A 1 202 ? -4.361 2.041 18.593 1.00 98.69 202 VAL A O 1
ATOM 1430 N N . THR A 1 203 ? -5.581 3.693 17.661 1.00 98.00 203 THR A N 1
ATOM 1431 C CA . THR A 1 203 ? -5.566 4.614 18.808 1.00 98.00 203 THR A CA 1
ATOM 1432 C C . THR A 1 203 ? -6.951 4.846 19.399 1.00 98.00 203 THR A C 1
ATOM 1434 O O . THR A 1 203 ? -7.057 5.227 20.563 1.00 98.00 203 THR A O 1
ATOM 1437 N N . SER A 1 204 ? -8.023 4.598 18.643 1.00 97.88 204 SER A N 1
ATOM 1438 C CA . SER A 1 204 ? -9.372 4.544 19.203 1.00 97.88 204 SER A CA 1
ATOM 1439 C C . SER A 1 204 ? -10.316 3.665 18.384 1.00 97.88 204 SER A C 1
ATOM 1441 O O . SER A 1 204 ? -10.137 3.447 17.187 1.00 97.88 204 SER A O 1
ATOM 1443 N N . ALA A 1 205 ? -11.347 3.159 19.055 1.00 98.06 205 ALA A N 1
ATOM 1444 C CA . ALA A 1 205 ? -12.443 2.417 18.455 1.00 98.06 205 ALA A CA 1
ATOM 1445 C C . ALA A 1 205 ? -13.741 2.804 19.169 1.00 98.06 205 ALA A C 1
ATOM 1447 O O . ALA A 1 205 ? -13.797 2.779 20.396 1.00 98.06 205 ALA A O 1
ATOM 1448 N N . SER A 1 206 ? -14.772 3.181 18.420 1.00 97.12 206 SER A N 1
ATOM 1449 C CA . SER A 1 206 ? -16.056 3.652 18.953 1.00 97.12 206 SER A CA 1
ATOM 1450 C C . SER A 1 206 ? -17.222 2.916 18.317 1.00 97.12 206 SER A C 1
ATOM 1452 O O . SER A 1 206 ? -17.155 2.539 17.148 1.00 97.12 206 SER A O 1
ATOM 1454 N N . PHE A 1 207 ? -18.299 2.731 19.073 1.00 97.94 207 PHE A N 1
ATOM 1455 C CA . PHE A 1 207 ? -19.516 2.090 18.583 1.00 97.94 207 PHE A CA 1
ATOM 1456 C C . PHE A 1 207 ? -20.671 3.094 18.507 1.00 97.94 207 PHE A C 1
ATOM 1458 O O . PHE A 1 207 ? -20.723 4.065 19.256 1.00 97.94 207 PHE A O 1
ATOM 1465 N N . SER A 1 208 ? -21.624 2.866 17.605 1.00 96.69 208 SER A N 1
ATOM 1466 C CA . SER A 1 208 ? -22.831 3.701 17.493 1.00 96.69 208 SER A CA 1
ATOM 1467 C C . SER A 1 208 ? -23.988 3.246 18.392 1.00 96.69 208 SER A C 1
ATOM 1469 O O . SER A 1 208 ? -25.009 3.926 18.470 1.00 96.69 208 SER A O 1
ATOM 1471 N N . ALA A 1 209 ? -23.873 2.075 19.018 1.00 96.75 209 ALA A N 1
ATOM 1472 C CA . ALA A 1 209 ? -24.875 1.475 19.893 1.00 96.75 209 ALA A CA 1
ATOM 1473 C C . ALA A 1 209 ? -24.191 0.581 20.936 1.00 96.75 209 ALA A C 1
ATOM 1475 O O . ALA 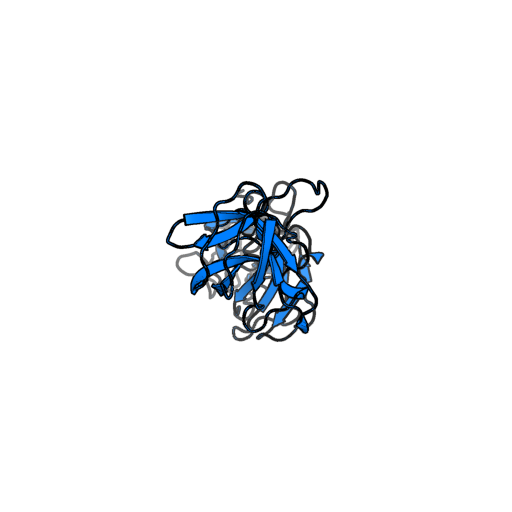A 1 209 ? -23.007 0.268 20.809 1.00 96.75 209 ALA A O 1
ATOM 1476 N N . ASN A 1 210 ? -24.931 0.182 21.972 1.00 97.00 210 ASN A N 1
ATOM 1477 C CA . ASN A 1 210 ? -24.409 -0.749 22.968 1.00 97.00 210 ASN A CA 1
ATOM 1478 C C . ASN A 1 210 ? -24.137 -2.107 22.317 1.00 97.00 210 ASN A C 1
ATOM 1480 O O . ASN A 1 210 ? -24.995 -2.634 21.609 1.00 97.00 210 ASN A O 1
ATOM 1484 N N . VAL A 1 211 ? -22.976 -2.679 22.612 1.00 97.38 211 VAL A N 1
ATOM 1485 C CA . VAL A 1 211 ? -22.562 -3.993 22.112 1.00 97.38 211 VAL A CA 1
ATOM 1486 C C . VAL A 1 211 ? -21.936 -4.807 23.236 1.00 97.38 211 VAL A C 1
ATOM 1488 O O . VAL A 1 211 ? -21.414 -4.256 24.210 1.00 97.38 211 VAL A O 1
ATOM 1491 N N . THR A 1 212 ? -21.965 -6.129 23.103 1.00 97.19 212 THR A N 1
ATOM 1492 C CA . THR A 1 212 ? -21.234 -7.047 23.986 1.00 97.19 212 THR A CA 1
ATOM 1493 C C . THR A 1 212 ? -20.351 -7.980 23.172 1.00 97.19 212 THR A C 1
ATOM 1495 O O . THR A 1 212 ? -20.507 -8.093 21.955 1.00 97.19 212 THR A O 1
ATOM 1498 N N . SER A 1 213 ? -19.424 -8.660 23.849 1.00 96.88 213 SER A N 1
ATOM 1499 C CA . SER A 1 213 ? -18.459 -9.581 23.231 1.00 96.88 213 SER A CA 1
ATOM 1500 C C . SER A 1 213 ? -17.689 -8.956 22.062 1.00 96.88 213 SER A C 1
ATOM 1502 O O . SER A 1 213 ? -17.384 -9.637 21.087 1.00 96.88 213 SER A O 1
ATOM 1504 N N . ALA A 1 214 ? -17.437 -7.647 22.133 1.00 97.88 214 ALA A N 1
ATOM 1505 C CA . ALA A 1 214 ? -16.724 -6.921 21.099 1.00 97.88 214 ALA A CA 1
ATOM 1506 C C . ALA A 1 214 ? -15.240 -7.291 21.150 1.00 97.88 214 ALA A C 1
ATOM 1508 O O . ALA A 1 214 ? -14.596 -7.043 22.169 1.00 97.88 214 ALA A O 1
ATOM 1509 N N . THR A 1 215 ? -14.714 -7.855 20.065 1.00 98.25 215 THR A N 1
ATOM 1510 C CA . THR A 1 215 ? -13.278 -8.080 19.845 1.00 98.25 215 THR A CA 1
ATOM 1511 C C . THR A 1 215 ? -12.811 -7.247 18.662 1.00 98.25 215 THR A C 1
ATOM 1513 O O . THR A 1 215 ? -13.560 -7.044 17.702 1.00 98.25 215 THR A O 1
ATOM 1516 N N . ILE A 1 216 ? -11.581 -6.741 18.733 1.00 98.69 216 ILE A N 1
ATOM 1517 C CA . ILE A 1 216 ? -10.954 -5.979 17.649 1.00 98.69 216 ILE A CA 1
ATOM 1518 C C . ILE A 1 216 ? -9.533 -6.501 17.482 1.00 98.69 216 ILE A C 1
ATOM 1520 O O . ILE A 1 216 ? -8.811 -6.668 18.465 1.00 98.69 216 ILE A O 1
ATOM 1524 N N . GLY A 1 217 ? -9.126 -6.717 16.240 1.00 98.62 217 GLY A N 1
ATOM 1525 C CA . GLY A 1 217 ? -7.912 -7.436 15.904 1.00 98.62 217 GLY A CA 1
ATOM 1526 C C . GLY A 1 217 ? -7.375 -7.118 14.514 1.00 98.62 217 GLY A C 1
ATOM 1527 O O . GLY A 1 217 ? -7.799 -6.158 13.865 1.00 98.62 217 GLY A O 1
ATOM 1528 N N . THR A 1 218 ? -6.438 -7.941 14.056 1.00 98.38 218 THR A N 1
ATOM 1529 C CA . THR A 1 218 ? -5.794 -7.858 12.738 1.00 98.38 218 THR A CA 1
ATOM 1530 C C . THR A 1 218 ? -6.308 -8.949 11.799 1.00 98.38 218 THR A C 1
ATOM 1532 O O . THR A 1 218 ? -6.603 -10.060 12.235 1.00 98.38 218 THR A O 1
ATOM 1535 N N . GLY A 1 219 ? -6.428 -8.641 10.506 1.00 97.94 219 GLY A N 1
ATOM 1536 C CA . GLY A 1 219 ? -6.716 -9.620 9.447 1.00 97.94 219 GLY A CA 1
ATOM 1537 C C . GLY A 1 219 ? -5.566 -9.741 8.447 1.00 97.94 219 GLY A C 1
ATOM 1538 O O . GLY A 1 219 ? -4.555 -9.058 8.576 1.00 97.94 219 GLY A O 1
ATOM 1539 N N . ASP A 1 220 ? -5.688 -10.605 7.443 1.00 97.38 220 ASP A N 1
ATOM 1540 C CA . ASP A 1 220 ? -4.601 -10.905 6.489 1.00 97.38 220 ASP A CA 1
ATOM 1541 C C . ASP A 1 220 ? -4.513 -9.950 5.287 1.00 97.38 220 ASP A C 1
ATOM 1543 O O . ASP A 1 220 ? -3.634 -10.092 4.444 1.00 97.38 220 ASP A O 1
ATOM 1547 N N . VAL A 1 221 ? -5.345 -8.905 5.233 1.00 98.50 221 VAL A N 1
ATOM 1548 C CA . VAL A 1 221 ? -5.293 -7.927 4.138 1.00 98.50 221 VAL A CA 1
ATOM 1549 C C . VAL A 1 221 ? -4.185 -6.909 4.412 1.00 98.50 221 VAL A C 1
ATOM 1551 O O . VAL A 1 221 ? -4.313 -6.053 5.291 1.00 98.50 221 VAL A O 1
ATOM 1554 N N . LEU A 1 222 ? -3.104 -6.981 3.641 1.00 98.38 222 LEU A N 1
ATOM 1555 C CA . LEU A 1 222 ? -1.892 -6.177 3.795 1.00 98.38 222 LEU A CA 1
ATOM 1556 C C . LEU A 1 222 ? -2.000 -4.845 3.045 1.00 98.38 222 LEU A C 1
ATOM 1558 O O . LEU A 1 222 ? -2.518 -4.773 1.929 1.00 98.38 222 LEU A O 1
ATOM 1562 N N . GLY A 1 223 ? -1.491 -3.774 3.649 1.00 98.12 223 GLY A N 1
ATOM 1563 C CA . GLY A 1 223 ? -1.427 -2.447 3.041 1.00 98.12 223 GLY A CA 1
ATOM 1564 C C . GLY A 1 223 ? -0.253 -2.294 2.087 1.00 98.12 223 GLY A C 1
ATOM 1565 O O . GLY A 1 223 ? 0.857 -2.727 2.389 1.00 98.12 223 GLY A O 1
ATOM 1566 N N . LEU A 1 224 ? -0.474 -1.627 0.953 1.00 97.50 224 LEU A N 1
ATOM 1567 C CA . LEU A 1 224 ? 0.616 -1.272 0.048 1.00 97.50 224 LEU A CA 1
ATOM 1568 C C . LEU A 1 224 ? 1.298 0.033 0.501 1.00 97.50 224 LEU A C 1
ATOM 1570 O O . LEU A 1 224 ? 0.595 1.009 0.778 1.00 97.50 224 LEU A O 1
ATOM 1574 N N . PRO A 1 225 ? 2.644 0.117 0.475 1.00 93.88 225 PRO A N 1
ATOM 1575 C CA . PRO A 1 225 ? 3.393 1.329 0.828 1.00 93.88 225 PRO A CA 1
ATOM 1576 C C . PRO A 1 225 ? 3.392 2.399 -0.269 1.00 93.88 225 PRO A C 1
ATOM 1578 O O . PRO A 1 225 ? 3.895 3.513 -0.094 1.00 93.88 225 PRO A O 1
ATOM 1581 N N . VAL A 1 226 ? 2.814 2.077 -1.423 1.00 92.19 226 VAL A N 1
ATOM 1582 C CA . VAL A 1 226 ? 2.760 2.923 -2.611 1.00 92.19 226 VAL A CA 1
ATOM 1583 C C . VAL A 1 226 ? 1.386 2.834 -3.253 1.00 92.19 226 VAL A C 1
ATOM 1585 O O . VAL A 1 226 ? 0.737 1.793 -3.203 1.00 92.19 226 VAL A O 1
ATOM 1588 N N . TYR A 1 227 ? 0.952 3.927 -3.874 1.00 90.94 227 TYR A N 1
ATOM 1589 C CA . TYR A 1 227 ? -0.290 3.950 -4.630 1.00 90.94 227 TYR A CA 1
ATOM 1590 C C . TYR A 1 227 ? -0.258 2.999 -5.828 1.00 90.94 227 TYR A C 1
ATOM 1592 O O . TYR A 1 227 ? 0.553 3.159 -6.744 1.00 90.94 227 TYR A O 1
ATOM 1600 N N . LEU A 1 228 ? -1.194 2.053 -5.840 1.00 94.19 228 LEU A N 1
ATOM 1601 C CA . LEU A 1 228 ? -1.452 1.152 -6.951 1.00 94.19 228 LEU A CA 1
ATOM 1602 C C . LEU A 1 228 ? -2.672 1.647 -7.747 1.00 94.19 228 LEU A C 1
ATOM 1604 O O . LEU A 1 228 ? -3.802 1.473 -7.291 1.00 94.19 228 LEU A O 1
ATOM 1608 N N . PRO A 1 229 ? -2.487 2.228 -8.947 1.00 85.06 229 PRO A N 1
ATOM 1609 C CA . PRO A 1 229 ? -3.603 2.790 -9.710 1.00 85.06 229 PRO A CA 1
ATOM 1610 C C . PRO A 1 229 ? -4.512 1.741 -10.359 1.00 85.06 229 PRO A C 1
ATOM 1612 O O . PRO A 1 229 ? -5.651 2.051 -10.698 1.00 85.06 229 PRO A O 1
ATOM 1615 N N . ALA A 1 230 ? -4.017 0.523 -10.582 1.00 87.06 230 ALA A N 1
ATOM 1616 C CA . ALA A 1 230 ? -4.786 -0.573 -11.161 1.00 87.06 230 ALA A CA 1
ATOM 1617 C C . ALA A 1 230 ? -4.181 -1.920 -10.757 1.00 87.06 230 ALA A C 1
ATOM 1619 O O . ALA A 1 230 ? -2.961 -2.063 -10.702 1.00 87.06 230 ALA A O 1
ATOM 1620 N N . THR A 1 231 ? -5.029 -2.923 -10.538 1.00 92.19 231 THR A N 1
ATOM 1621 C CA . THR A 1 231 ? -4.608 -4.266 -10.104 1.00 92.19 231 THR A CA 1
ATOM 1622 C C . THR A 1 231 ? -3.733 -4.971 -11.140 1.00 92.19 231 THR A C 1
ATOM 1624 O O . THR A 1 231 ? -2.750 -5.601 -10.776 1.00 92.19 231 THR A O 1
ATOM 1627 N N . GLY A 1 232 ? -4.008 -4.777 -12.436 1.00 90.88 232 GLY A N 1
ATOM 1628 C CA . GLY A 1 232 ? -3.219 -5.349 -13.537 1.00 90.88 232 GLY A CA 1
ATOM 1629 C C . GLY A 1 232 ? -1.786 -4.815 -13.664 1.00 90.88 232 GLY A C 1
ATOM 1630 O O . GLY A 1 232 ? -1.060 -5.234 -14.560 1.00 90.88 232 GLY A O 1
ATOM 1631 N N . LEU A 1 233 ? -1.378 -3.877 -12.803 1.00 92.56 233 LEU A N 1
ATOM 1632 C CA . LEU A 1 233 ? 0.015 -3.450 -12.689 1.00 92.56 233 LEU A CA 1
ATOM 1633 C C . LEU A 1 233 ? 0.829 -4.338 -11.746 1.00 92.56 233 LEU A C 1
ATOM 1635 O O . LEU A 1 233 ? 2.053 -4.246 -11.766 1.00 92.56 233 LEU A O 1
ATOM 1639 N N . VAL A 1 234 ? 0.191 -5.202 -10.954 1.00 97.19 234 VAL A N 1
ATOM 1640 C CA . VAL A 1 234 ? 0.878 -6.299 -10.265 1.00 97.19 234 VAL A CA 1
ATOM 1641 C C . VAL A 1 234 ? 1.139 -7.395 -11.293 1.00 97.19 234 VAL A C 1
ATOM 1643 O O . VAL A 1 234 ? 0.216 -7.963 -11.868 1.00 97.19 234 VAL A O 1
ATOM 1646 N N . LEU A 1 235 ? 2.416 -7.636 -11.572 1.00 96.31 235 LEU A N 1
ATOM 1647 C CA . LEU A 1 235 ? 2.879 -8.579 -12.588 1.00 96.31 235 LEU A CA 1
ATOM 1648 C C . LEU A 1 235 ? 3.046 -9.979 -12.004 1.00 96.31 235 LEU A C 1
ATOM 1650 O O . LEU A 1 235 ? 2.719 -10.963 -12.661 1.00 96.31 235 LEU A O 1
ATOM 1654 N N . HIS A 1 236 ? 3.562 -10.054 -10.775 1.00 96.38 236 HIS A N 1
ATOM 1655 C CA . HIS A 1 236 ? 3.750 -11.302 -10.048 1.00 96.38 236 HIS A CA 1
ATOM 1656 C C . HIS A 1 236 ? 3.571 -11.103 -8.550 1.00 96.38 236 HIS A C 1
ATOM 1658 O O . HIS A 1 236 ? 3.916 -10.059 -7.996 1.00 96.38 236 HIS A O 1
ATOM 1664 N N . GLU A 1 237 ? 3.109 -12.165 -7.912 1.00 97.69 237 GLU A N 1
ATOM 1665 C CA . GLU A 1 237 ? 3.061 -12.324 -6.469 1.00 97.69 237 GLU A CA 1
ATOM 1666 C C . GLU A 1 237 ? 4.086 -13.382 -6.086 1.00 97.69 237 GLU A C 1
ATOM 1668 O O . GLU A 1 237 ? 4.217 -14.412 -6.762 1.00 97.69 237 GLU A O 1
ATOM 1673 N N . LEU A 1 238 ? 4.837 -13.106 -5.029 1.00 89.06 238 LEU A N 1
ATOM 1674 C CA . LEU A 1 238 ? 5.853 -14.001 -4.515 1.00 89.06 238 LEU A CA 1
ATOM 1675 C C . LEU A 1 238 ? 5.557 -14.342 -3.057 1.00 89.06 238 LEU A C 1
ATOM 1677 O O . LEU A 1 238 ? 5.288 -13.453 -2.248 1.00 89.06 238 LEU A O 1
ATOM 1681 N N . GLU A 1 239 ? 5.672 -15.627 -2.747 1.00 90.88 239 GLU A N 1
ATOM 1682 C CA . GLU A 1 239 ? 5.681 -16.184 -1.397 1.00 90.88 239 GLU A CA 1
ATOM 1683 C C . GLU A 1 239 ? 7.017 -16.909 -1.230 1.00 90.88 239 GLU A C 1
ATOM 1685 O O . GLU A 1 239 ? 7.367 -17.770 -2.041 1.00 90.88 239 GLU A O 1
ATOM 1690 N N . ASP A 1 240 ? 7.819 -16.484 -0.254 1.00 81.38 240 ASP A N 1
ATOM 1691 C CA . ASP A 1 240 ? 9.161 -17.025 0.013 1.00 81.38 240 ASP A CA 1
ATOM 1692 C C . ASP A 1 240 ? 10.078 -17.063 -1.228 1.00 81.38 240 ASP A C 1
ATOM 1694 O O . ASP A 1 240 ? 10.896 -17.961 -1.430 1.00 81.38 240 ASP A O 1
ATOM 1698 N N . GLY A 1 241 ? 9.937 -16.052 -2.094 1.00 78.94 241 GLY A N 1
ATOM 1699 C CA . GLY A 1 241 ? 10.714 -15.908 -3.329 1.00 78.94 241 GLY A CA 1
ATOM 1700 C C . GLY A 1 241 ? 10.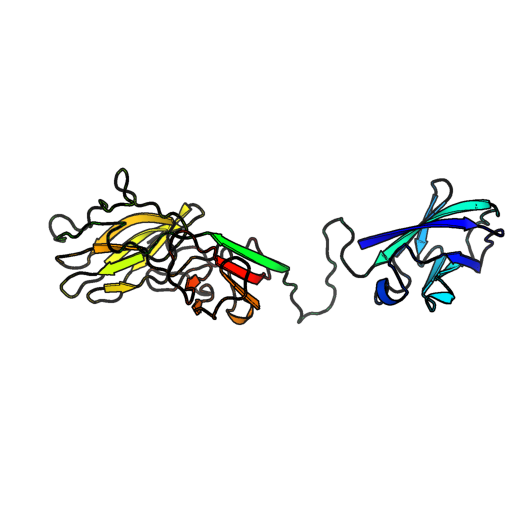265 -16.810 -4.486 1.00 78.94 241 GLY A C 1
ATOM 1701 O O . GLY A 1 241 ? 10.827 -16.708 -5.578 1.00 78.94 241 GLY A O 1
ATOM 1702 N N . ALA A 1 242 ? 9.251 -17.652 -4.285 1.00 84.50 242 ALA A N 1
ATOM 1703 C CA . ALA A 1 242 ? 8.617 -18.459 -5.321 1.00 84.50 242 ALA A CA 1
ATOM 1704 C C . ALA A 1 242 ? 7.321 -17.804 -5.812 1.00 84.50 242 ALA A C 1
ATOM 1706 O O . ALA A 1 242 ? 6.735 -16.974 -5.127 1.00 84.50 242 ALA A O 1
ATOM 1707 N N . THR A 1 243 ? 6.852 -18.178 -7.005 1.00 93.00 243 THR A N 1
ATOM 1708 C CA . THR A 1 243 ? 5.545 -17.725 -7.502 1.00 93.00 243 THR A CA 1
ATOM 1709 C C . THR A 1 243 ? 4.433 -18.207 -6.572 1.00 93.00 243 THR A C 1
ATOM 1711 O O . THR A 1 243 ? 4.283 -19.411 -6.366 1.00 93.00 243 THR A O 1
ATOM 1714 N N . ALA A 1 244 ? 3.655 -17.267 -6.040 1.00 93.50 244 ALA A N 1
ATOM 1715 C CA . ALA A 1 244 ? 2.531 -17.567 -5.164 1.00 93.50 244 ALA A CA 1
ATOM 1716 C C . ALA A 1 244 ? 1.292 -18.013 -5.958 1.00 93.50 244 ALA A C 1
ATOM 1718 O O . ALA A 1 244 ? 1.162 -17.761 -7.160 1.00 93.50 244 ALA A O 1
ATOM 1719 N N . THR A 1 245 ? 0.347 -18.649 -5.263 1.00 96.75 245 THR A N 1
ATOM 1720 C CA . THR A 1 245 ? -1.029 -18.731 -5.774 1.00 96.75 245 THR A CA 1
ATOM 1721 C C . THR A 1 245 ? -1.655 -17.347 -5.669 1.00 96.75 245 THR A C 1
ATOM 1723 O O . THR A 1 245 ? -1.553 -16.732 -4.613 1.00 96.75 245 THR A O 1
ATOM 1726 N N . ALA A 1 246 ? -2.296 -16.893 -6.748 1.00 95.62 246 ALA A N 1
ATOM 1727 C CA . ALA A 1 246 ? -2.839 -15.543 -6.840 1.00 95.62 246 ALA A CA 1
ATOM 1728 C C . ALA A 1 246 ? -3.792 -15.224 -5.676 1.00 95.62 246 ALA A C 1
ATOM 1730 O O . ALA A 1 246 ? -4.803 -15.906 -5.495 1.00 95.62 246 ALA A O 1
ATOM 1731 N N . GLY A 1 247 ? -3.456 -14.191 -4.911 1.00 97.69 247 GLY A N 1
ATOM 1732 C CA . GLY A 1 247 ? -4.296 -13.569 -3.904 1.00 97.69 247 GLY A CA 1
ATOM 1733 C C . GLY A 1 247 ? -5.253 -12.536 -4.496 1.00 97.69 247 GLY A C 1
ATOM 1734 O O . GLY A 1 247 ? -5.512 -12.479 -5.702 1.00 97.69 247 GLY A O 1
ATOM 1735 N N . THR A 1 248 ? -5.800 -11.696 -3.623 1.00 98.25 248 THR A N 1
ATOM 1736 C CA . THR A 1 248 ?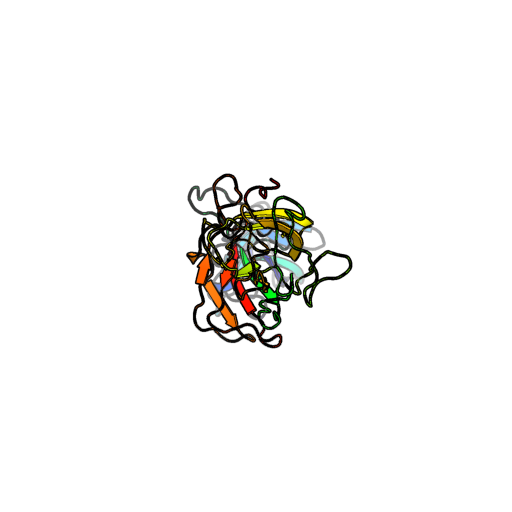 -6.718 -10.619 -3.998 1.00 98.25 248 THR A CA 1
ATOM 1737 C C . THR A 1 248 ? -6.032 -9.268 -3.859 1.00 98.25 248 THR A C 1
ATOM 1739 O O . THR A 1 248 ? -5.757 -8.795 -2.760 1.00 98.25 248 THR A O 1
ATOM 1742 N N . VAL A 1 249 ? -5.800 -8.602 -4.989 1.00 98.25 249 VAL A N 1
ATOM 1743 C CA . VAL A 1 249 ? -5.270 -7.234 -5.031 1.00 98.25 249 VAL A CA 1
ATOM 1744 C C . VAL A 1 249 ? -6.413 -6.233 -5.191 1.00 98.25 249 VAL A C 1
ATOM 1746 O O . VAL A 1 249 ? -7.278 -6.399 -6.054 1.00 98.25 249 VAL A O 1
ATOM 1749 N N . VAL A 1 250 ? -6.382 -5.144 -4.423 1.00 98.19 250 VAL A N 1
ATOM 1750 C CA . VAL A 1 250 ? -7.304 -4.008 -4.556 1.00 98.19 250 VAL A CA 1
ATOM 1751 C C . VAL A 1 250 ? -6.505 -2.734 -4.825 1.00 98.19 250 VAL A C 1
ATOM 1753 O O . VAL A 1 250 ? -5.581 -2.393 -4.091 1.00 98.19 250 VAL A O 1
ATOM 1756 N N . ALA A 1 251 ? -6.864 -2.017 -5.892 1.00 93.69 251 ALA A N 1
ATOM 1757 C CA . ALA A 1 251 ? -6.244 -0.739 -6.235 1.00 93.69 251 ALA A CA 1
ATOM 1758 C C . ALA A 1 251 ? -6.594 0.359 -5.214 1.00 93.69 251 ALA A C 1
ATOM 1760 O O . ALA A 1 251 ? -7.656 0.326 -4.587 1.00 93.69 251 ALA A O 1
ATOM 1761 N N . GLY A 1 252 ? -5.715 1.354 -5.084 1.00 90.81 252 GLY A N 1
ATOM 1762 C CA . GLY A 1 252 ? -5.961 2.515 -4.234 1.00 90.81 252 GLY A CA 1
ATOM 1763 C C . GLY A 1 252 ? -7.153 3.340 -4.720 1.00 90.81 252 GLY A C 1
ATOM 1764 O O . GLY A 1 252 ? -7.442 3.414 -5.919 1.00 90.81 252 GLY A O 1
ATOM 1765 N N . VAL A 1 253 ? -7.863 3.983 -3.793 1.00 85.81 253 VAL A N 1
ATOM 1766 C CA . VAL A 1 253 ? -9.020 4.812 -4.155 1.00 85.81 253 VAL A CA 1
ATOM 1767 C C . VAL A 1 253 ? -8.604 6.081 -4.907 1.00 85.81 253 VAL A C 1
ATOM 1769 O O . VAL A 1 253 ? -7.640 6.756 -4.552 1.00 85.81 253 VAL A O 1
ATOM 1772 N N . THR A 1 254 ? -9.371 6.435 -5.939 1.00 82.12 254 THR A N 1
ATOM 1773 C CA . THR A 1 254 ? -9.140 7.633 -6.771 1.00 82.12 254 THR A CA 1
ATOM 1774 C C . THR A 1 254 ? -9.944 8.849 -6.311 1.00 82.12 254 THR A C 1
ATOM 1776 O O . THR A 1 254 ? -9.617 9.985 -6.649 1.00 82.12 254 THR A O 1
ATOM 1779 N N . THR A 1 255 ? -11.017 8.627 -5.553 1.00 82.12 255 THR A N 1
ATOM 1780 C CA . THR A 1 255 ? -11.883 9.677 -5.005 1.00 82.12 255 THR A CA 1
ATOM 1781 C C . THR A 1 255 ? -11.409 10.114 -3.625 1.00 82.12 255 THR A C 1
ATOM 1783 O O . THR A 1 255 ? -10.688 9.378 -2.956 1.00 82.12 255 THR A O 1
ATOM 1786 N N . LYS A 1 256 ? -11.881 11.275 -3.149 1.00 83.25 256 LYS A N 1
ATOM 1787 C CA . LYS A 1 256 ? -11.659 11.715 -1.764 1.00 83.25 256 LYS A CA 1
ATOM 1788 C C . LYS A 1 256 ? -11.994 10.579 -0.788 1.00 83.25 256 LYS A C 1
ATOM 1790 O O . LYS A 1 256 ? -13.109 10.056 -0.818 1.00 83.25 256 LYS A O 1
ATOM 1795 N N . ALA A 1 257 ? -11.031 10.216 0.057 1.00 88.69 257 ALA A N 1
ATOM 1796 C CA . ALA A 1 257 ? -11.215 9.168 1.045 1.00 88.69 257 ALA A CA 1
ATOM 1797 C C . ALA A 1 257 ? -12.281 9.570 2.075 1.00 88.69 257 ALA A C 1
ATOM 1799 O O . ALA A 1 257 ? -12.373 10.731 2.484 1.00 88.69 257 ALA A O 1
ATOM 1800 N N . THR A 1 258 ? -13.068 8.590 2.507 1.00 95.44 258 THR A N 1
ATOM 1801 C CA . THR A 1 258 ? -14.002 8.703 3.636 1.00 95.44 258 THR A CA 1
ATOM 1802 C C . THR A 1 258 ? -13.799 7.514 4.572 1.00 95.44 258 THR A C 1
ATOM 1804 O O . THR A 1 258 ? -13.007 6.612 4.271 1.00 95.44 258 THR A O 1
ATOM 1807 N N . ALA A 1 259 ? -14.556 7.472 5.670 1.00 97.00 259 ALA A N 1
ATOM 1808 C CA . ALA A 1 259 ? -14.568 6.338 6.588 1.00 97.00 259 ALA A CA 1
ATOM 1809 C C . ALA A 1 259 ? -14.949 5.005 5.917 1.00 97.00 259 ALA A C 1
ATOM 1811 O O . ALA A 1 259 ? -14.607 3.950 6.430 1.00 97.00 259 ALA A O 1
ATOM 1812 N N . THR A 1 260 ? -15.650 5.021 4.779 1.00 96.62 260 THR A N 1
ATOM 1813 C CA . THR A 1 260 ? -16.197 3.804 4.149 1.00 96.62 260 THR A CA 1
ATOM 1814 C C . THR A 1 260 ? -15.582 3.479 2.787 1.00 96.62 260 THR A C 1
ATOM 1816 O O . THR A 1 260 ? -15.923 2.455 2.185 1.00 96.62 260 THR A O 1
ATOM 1819 N N . THR A 1 261 ? -14.705 4.342 2.259 1.00 95.75 261 THR A N 1
ATOM 1820 C CA . THR A 1 261 ? -13.930 4.034 1.047 1.00 95.75 261 THR A CA 1
ATOM 1821 C C . THR A 1 261 ? -12.849 2.992 1.345 1.00 95.75 261 THR A C 1
ATOM 1823 O O . THR A 1 261 ? -12.469 2.801 2.498 1.00 95.75 261 THR A O 1
ATOM 1826 N N . GLY A 1 262 ? -12.292 2.366 0.305 1.00 95.94 262 GLY A N 1
ATOM 1827 C CA . GLY A 1 262 ? -11.096 1.526 0.440 1.00 95.94 262 GLY A CA 1
ATOM 1828 C C . GLY A 1 262 ? -9.839 2.299 0.860 1.00 95.94 262 GLY A C 1
ATOM 1829 O O . GLY A 1 262 ? -9.892 3.509 1.136 1.00 95.94 262 GLY A O 1
ATOM 1830 N N . ASP A 1 263 ? -8.717 1.582 0.910 1.00 98.19 263 ASP A N 1
ATOM 1831 C CA . ASP A 1 263 ? -7.392 2.140 1.186 1.00 98.19 263 ASP A CA 1
ATOM 1832 C C . ASP A 1 263 ? -6.940 3.132 0.099 1.00 98.19 263 ASP A C 1
ATOM 1834 O O . ASP A 1 263 ? -7.244 2.970 -1.085 1.00 98.19 263 ASP A O 1
ATOM 1838 N N . VAL A 1 264 ? -6.221 4.184 0.498 1.00 95.94 264 VAL A N 1
ATOM 1839 C CA . VAL A 1 264 ? -5.755 5.231 -0.429 1.00 95.94 264 VAL A CA 1
ATOM 1840 C C . VAL A 1 264 ? -4.601 4.779 -1.311 1.00 95.94 264 VAL A C 1
ATOM 1842 O O . VAL A 1 264 ? -4.439 5.334 -2.392 1.00 95.94 264 VAL A O 1
ATOM 1845 N N . ARG A 1 265 ? -3.833 3.770 -0.892 1.00 96.62 265 ARG A N 1
ATOM 1846 C CA . ARG A 1 265 ? -2.722 3.186 -1.655 1.00 96.62 265 ARG A CA 1
ATOM 1847 C C . ARG A 1 265 ? -3.121 1.880 -2.329 1.00 96.62 265 ARG A C 1
ATOM 1849 O O . ARG A 1 265 ? -2.679 1.619 -3.444 1.00 96.62 265 ARG A O 1
ATOM 1856 N N . GLY A 1 266 ? -3.997 1.119 -1.686 1.00 97.81 266 GLY A N 1
ATOM 1857 C CA . GLY A 1 266 ? -4.430 -0.203 -2.124 1.00 97.81 266 GLY A CA 1
ATOM 1858 C C . GLY A 1 266 ? -3.983 -1.276 -1.142 1.00 97.81 266 GLY A C 1
ATOM 1859 O O . GLY A 1 266 ? -3.217 -1.015 -0.210 1.00 97.81 266 GLY A O 1
ATOM 1860 N N . THR A 1 267 ? -4.478 -2.488 -1.350 1.00 98.56 267 THR A N 1
ATOM 1861 C CA . THR A 1 267 ? -4.212 -3.623 -0.465 1.00 98.56 267 THR A CA 1
ATOM 1862 C C . THR A 1 267 ? -3.971 -4.908 -1.242 1.00 98.56 267 THR A C 1
ATOM 1864 O O . THR A 1 267 ? -4.313 -5.023 -2.424 1.00 98.56 267 THR A O 1
ATOM 1867 N N . TYR A 1 268 ? -3.378 -5.878 -0.558 1.00 98.56 268 TYR A N 1
ATOM 1868 C CA . TYR A 1 268 ? -3.165 -7.229 -1.046 1.00 98.56 268 TYR A CA 1
ATOM 1869 C C . TYR A 1 268 ? -3.511 -8.241 0.044 1.00 98.56 268 TYR A C 1
ATOM 1871 O O . TYR A 1 268 ? -2.963 -8.184 1.140 1.00 98.56 268 TYR A O 1
ATOM 1879 N N . ASP A 1 269 ? -4.425 -9.148 -0.269 1.00 98.25 269 ASP A N 1
ATOM 1880 C CA . ASP A 1 269 ? -4.786 -10.299 0.551 1.00 98.25 269 ASP A CA 1
ATOM 1881 C C . ASP A 1 269 ? -4.142 -11.551 -0.066 1.00 98.25 269 ASP A C 1
ATOM 1883 O O . ASP A 1 269 ? -4.598 -11.992 -1.129 1.00 98.25 269 ASP A O 1
ATOM 1887 N N . PRO A 1 270 ? -3.044 -12.083 0.498 1.00 97.69 270 PRO A N 1
ATOM 1888 C CA . PRO A 1 270 ? -2.422 -13.290 -0.025 1.00 97.69 270 PRO A CA 1
ATOM 1889 C C . PRO A 1 270 ? -3.389 -14.477 0.031 1.00 97.69 270 PRO A C 1
ATOM 1891 O O . PRO A 1 270 ? -4.186 -14.619 0.951 1.00 97.69 270 PRO A O 1
ATOM 1894 N N . ASN A 1 271 ? -3.290 -15.397 -0.934 1.00 97.31 271 ASN A N 1
ATOM 1895 C CA . ASN A 1 271 ? -4.113 -16.616 -0.921 1.00 97.31 271 ASN A CA 1
ATOM 1896 C C . ASN A 1 271 ? -3.714 -17.606 0.197 1.00 97.31 271 ASN A C 1
ATOM 1898 O O . ASN A 1 271 ? -4.366 -18.632 0.397 1.00 97.31 271 ASN A O 1
ATOM 1902 N N . SER A 1 272 ? -2.624 -17.334 0.909 1.00 95.44 272 SER A N 1
ATOM 1903 C CA . SER A 1 272 ? -2.186 -18.096 2.068 1.00 95.44 272 SER A CA 1
ATOM 1904 C C . SER A 1 272 ? -2.268 -17.218 3.317 1.00 95.44 272 SER A C 1
ATOM 1906 O O . SER A 1 272 ? -1.973 -16.027 3.278 1.00 95.44 272 SER A O 1
ATOM 1908 N N . ALA A 1 273 ? -2.682 -17.811 4.438 1.00 95.31 273 ALA A N 1
ATOM 1909 C CA . ALA A 1 273 ? -2.752 -17.091 5.705 1.00 95.31 273 ALA A CA 1
ATOM 1910 C C . ALA A 1 273 ? -1.351 -16.668 6.172 1.00 95.31 273 ALA A C 1
ATOM 1912 O O . ALA A 1 273 ? -0.381 -17.427 6.010 1.00 95.31 273 ALA A O 1
ATOM 1913 N N . CYS A 1 274 ? -1.273 -15.493 6.798 1.00 91.69 274 CYS A N 1
ATOM 1914 C CA . CYS A 1 274 ? -0.055 -15.002 7.432 1.00 91.69 274 CYS A CA 1
ATOM 1915 C C . CYS A 1 274 ? 0.334 -15.901 8.619 1.00 91.69 274 CYS A C 1
ATOM 1917 O O . CYS A 1 274 ? -0.535 -16.385 9.346 1.00 91.69 274 CYS A O 1
ATOM 1919 N N . ASP A 1 275 ? 1.634 -16.132 8.834 1.00 86.38 275 ASP A N 1
ATOM 1920 C CA . ASP A 1 275 ? 2.124 -17.030 9.896 1.00 86.38 275 ASP A CA 1
ATOM 1921 C C . ASP A 1 275 ? 3.408 -16.574 10.611 1.00 86.38 275 ASP A C 1
ATOM 1923 O O . ASP A 1 275 ? 3.978 -17.307 11.419 1.00 86.38 275 ASP A O 1
ATOM 1927 N N . GLY A 1 276 ? 3.868 -15.355 10.337 1.00 80.75 276 GLY A N 1
ATOM 1928 C CA . GLY A 1 276 ? 5.100 -14.777 10.876 1.00 80.75 276 GLY A CA 1
ATOM 1929 C C . GLY A 1 276 ? 6.380 -15.313 10.233 1.00 80.75 276 GLY A C 1
ATOM 1930 O O . GLY A 1 276 ? 7.460 -14.816 10.544 1.00 80.75 276 GLY A O 1
ATOM 1931 N N . SER A 1 277 ? 6.287 -16.306 9.342 1.00 76.56 277 SER A N 1
ATOM 1932 C CA . SER A 1 277 ? 7.431 -16.895 8.636 1.00 76.56 277 SER A CA 1
ATOM 1933 C C . SER A 1 277 ? 7.399 -16.588 7.140 1.00 76.56 277 SER A C 1
ATOM 1935 O O . SER A 1 277 ? 8.401 -16.105 6.610 1.00 76.56 277 SER A O 1
ATOM 1937 N N . LYS A 1 278 ? 6.258 -16.799 6.475 1.00 82.31 278 LYS A N 1
ATOM 1938 C CA . LYS A 1 278 ? 6.090 -16.549 5.035 1.00 82.31 278 LYS A CA 1
ATOM 1939 C C . LYS A 1 278 ? 6.366 -15.099 4.685 1.00 82.31 278 LYS A C 1
ATOM 1941 O O . LYS A 1 278 ? 5.730 -14.205 5.236 1.00 82.31 278 LYS A O 1
ATOM 1946 N N . GLY A 1 279 ? 7.281 -14.865 3.754 1.00 83.94 279 GLY A N 1
ATOM 1947 C CA . GLY A 1 279 ? 7.559 -13.548 3.192 1.00 83.94 279 GLY A CA 1
ATOM 1948 C C . GLY A 1 279 ? 6.703 -13.267 1.961 1.00 83.94 279 GLY A C 1
ATOM 1949 O O . GLY A 1 279 ? 6.761 -14.019 0.987 1.00 83.94 279 GLY A O 1
ATOM 1950 N N . PHE A 1 280 ? 5.973 -12.152 1.966 1.00 87.88 280 PHE A N 1
ATOM 1951 C CA . PHE A 1 280 ? 5.133 -11.727 0.844 1.00 87.88 280 PHE A CA 1
ATOM 1952 C C . PHE A 1 280 ? 5.753 -10.554 0.085 1.00 87.88 280 PHE A C 1
ATOM 1954 O O . PHE A 1 280 ? 6.114 -9.524 0.663 1.00 87.88 280 PHE A O 1
ATOM 1961 N N . VAL A 1 281 ? 5.853 -10.685 -1.240 1.00 91.94 281 VAL A N 1
ATOM 1962 C CA . VAL A 1 281 ? 6.390 -9.637 -2.120 1.00 91.94 281 VAL A CA 1
ATOM 1963 C C . VAL A 1 281 ? 5.539 -9.521 -3.382 1.00 91.94 281 VAL A C 1
ATOM 1965 O O . VAL A 1 281 ? 5.171 -10.524 -3.986 1.00 91.94 281 VAL A O 1
ATOM 1968 N N . LEU A 1 282 ? 5.276 -8.294 -3.832 1.00 97.00 282 LEU A N 1
ATOM 1969 C CA . LEU A 1 282 ? 4.665 -8.030 -5.138 1.00 97.00 282 LEU A CA 1
ATOM 1970 C C . LEU A 1 282 ? 5.705 -7.485 -6.113 1.00 97.00 282 LEU A C 1
ATOM 1972 O O . LEU A 1 282 ? 6.454 -6.564 -5.789 1.00 97.00 282 LEU A O 1
ATOM 1976 N N . VAL A 1 283 ? 5.715 -7.999 -7.337 1.00 96.75 283 VAL A N 1
ATOM 1977 C CA . VAL A 1 283 ? 6.419 -7.388 -8.468 1.00 96.75 283 VAL A CA 1
ATOM 1978 C C . VAL A 1 283 ? 5.407 -6.538 -9.221 1.00 96.75 283 VAL A C 1
ATOM 1980 O O . VAL A 1 283 ? 4.502 -7.084 -9.848 1.00 96.75 283 VAL A O 1
ATOM 1983 N N . ALA A 1 284 ? 5.540 -5.214 -9.180 1.00 94.88 284 ALA A N 1
ATOM 1984 C CA . ALA A 1 284 ? 4.548 -4.309 -9.757 1.00 94.88 284 ALA A CA 1
ATOM 1985 C C . ALA A 1 284 ? 5.167 -3.235 -10.660 1.00 94.88 284 ALA A C 1
ATOM 1987 O O . ALA A 1 284 ? 6.204 -2.656 -10.346 1.00 94.88 284 ALA A O 1
ATOM 1988 N N . ALA A 1 285 ? 4.507 -2.933 -11.777 1.00 92.50 285 ALA A N 1
ATOM 1989 C CA . ALA A 1 285 ? 4.827 -1.812 -12.651 1.00 92.50 285 ALA A CA 1
ATOM 1990 C C . ALA A 1 285 ? 4.214 -0.517 -12.094 1.00 92.50 285 ALA A C 1
ATOM 1992 O O . ALA A 1 285 ? 3.052 -0.200 -12.332 1.00 92.50 285 ALA A O 1
ATOM 1993 N N . ILE A 1 286 ? 5.009 0.256 -11.360 1.00 84.12 286 ILE A N 1
ATOM 1994 C CA . ILE A 1 286 ? 4.572 1.458 -10.653 1.00 84.12 286 ILE A CA 1
ATOM 1995 C C . ILE A 1 286 ? 4.980 2.727 -11.426 1.00 84.12 286 ILE A C 1
ATOM 1997 O O . ILE A 1 286 ? 6.179 2.936 -11.661 1.00 84.12 286 ILE A O 1
ATOM 2001 N N . PRO A 1 287 ? 4.019 3.597 -11.811 1.00 74.12 287 PRO A N 1
ATOM 2002 C CA . PRO A 1 287 ? 4.308 4.870 -12.482 1.00 74.12 287 PRO A CA 1
ATOM 2003 C C . PRO A 1 287 ? 5.123 5.850 -11.628 1.00 74.12 287 PRO A C 1
ATOM 2005 O O . PRO A 1 287 ? 5.986 6.550 -12.151 1.00 74.12 287 PRO A O 1
ATOM 2008 N N . ASP A 1 288 ? 4.864 5.879 -10.318 1.00 76.25 288 ASP A N 1
ATOM 2009 C CA . ASP A 1 288 ? 5.554 6.729 -9.347 1.00 76.25 288 ASP A CA 1
ATOM 2010 C C . ASP A 1 288 ? 5.626 6.035 -7.977 1.00 76.25 288 ASP A C 1
ATOM 2012 O O . ASP A 1 288 ? 4.614 5.876 -7.296 1.00 76.25 288 ASP A O 1
ATOM 2016 N N . ALA A 1 289 ? 6.832 5.624 -7.574 1.00 79.12 289 ALA A N 1
ATOM 2017 C CA . ALA A 1 289 ? 7.074 4.925 -6.311 1.00 79.12 289 ALA A CA 1
ATOM 2018 C C . ALA A 1 289 ? 6.921 5.823 -5.063 1.00 79.12 289 ALA A C 1
ATOM 2020 O O . ALA A 1 289 ? 6.808 5.329 -3.937 1.00 79.12 289 ALA A O 1
ATOM 2021 N N . SER A 1 290 ? 6.926 7.146 -5.246 1.00 80.62 290 SER A N 1
ATOM 2022 C CA . SER A 1 290 ? 6.736 8.131 -4.177 1.00 80.62 290 SER A CA 1
ATOM 2023 C C . SER A 1 290 ? 5.269 8.499 -3.959 1.00 80.62 290 SER A C 1
ATOM 2025 O O . SER A 1 290 ? 4.920 9.033 -2.907 1.00 80.62 290 SER A O 1
ATOM 2027 N N . ASN A 1 291 ? 4.392 8.157 -4.907 1.00 81.50 291 ASN A N 1
ATOM 2028 C CA . ASN A 1 291 ? 2.973 8.454 -4.807 1.00 81.50 291 ASN A CA 1
ATOM 2029 C C . ASN A 1 291 ? 2.326 7.659 -3.659 1.00 81.50 291 ASN A C 1
ATOM 2031 O O . ASN A 1 291 ? 2.485 6.441 -3.541 1.00 81.50 291 ASN A O 1
ATOM 2035 N N . ARG A 1 292 ? 1.590 8.367 -2.799 1.00 85.69 292 ARG A N 1
ATOM 2036 C CA . ARG A 1 292 ? 0.876 7.816 -1.636 1.00 85.69 292 ARG A CA 1
ATOM 2037 C C . ARG A 1 292 ? -0.643 7.786 -1.815 1.00 85.69 292 ARG A C 1
ATOM 2039 O O . ARG A 1 292 ? -1.344 7.386 -0.895 1.00 85.69 292 ARG A O 1
ATOM 2046 N N . GLY A 1 293 ? -1.132 8.152 -2.996 1.00 86.38 293 GLY A N 1
ATOM 2047 C CA . GLY A 1 293 ? -2.549 8.196 -3.322 1.00 86.38 293 GLY A CA 1
ATOM 2048 C C . GLY A 1 293 ? -3.185 9.505 -2.875 1.00 86.38 293 GLY A C 1
ATOM 2049 O O . GLY A 1 293 ? -2.510 10.514 -2.661 1.00 86.38 293 GLY A O 1
ATOM 2050 N N . VAL A 1 294 ? -4.509 9.496 -2.759 1.00 82.44 294 VAL A N 1
ATOM 2051 C CA . VAL A 1 294 ? -5.249 10.625 -2.184 1.00 82.44 294 VAL A CA 1
ATOM 2052 C C . VAL A 1 294 ? -4.940 10.770 -0.690 1.00 82.44 294 VAL A C 1
ATOM 2054 O O . VAL A 1 294 ? -4.518 9.821 -0.032 1.00 82.44 294 VAL A O 1
ATOM 2057 N N . SER A 1 295 ? -5.180 11.954 -0.125 1.00 89.81 295 SER A N 1
ATOM 2058 C CA . SER A 1 295 ? -5.036 12.160 1.319 1.00 89.81 295 SER A CA 1
ATOM 2059 C C . SER A 1 295 ? -5.938 11.214 2.115 1.00 89.81 295 SER A C 1
ATOM 2061 O O . SER A 1 295 ? -7.095 10.987 1.743 1.00 89.81 295 SER A O 1
ATOM 2063 N N . GLN A 1 296 ? -5.414 10.708 3.233 1.00 92.94 296 GLN A N 1
ATOM 2064 C CA . GLN A 1 296 ? -6.186 9.904 4.174 1.00 92.94 296 GLN A CA 1
ATOM 2065 C C . GLN A 1 296 ? -7.371 10.693 4.744 1.00 92.94 296 GLN A C 1
ATOM 2067 O O . GLN A 1 296 ? -7.346 11.923 4.845 1.00 92.94 296 GLN A O 1
ATOM 2072 N N . TYR A 1 297 ? -8.414 9.965 5.137 1.00 90.44 297 TYR A N 1
ATOM 2073 C CA . TYR A 1 297 ? -9.542 10.530 5.865 1.00 90.44 297 TYR A CA 1
ATOM 2074 C C . TYR A 1 297 ? -9.234 10.547 7.366 1.00 90.44 297 TYR A C 1
ATOM 2076 O O . TYR A 1 297 ? -9.025 9.491 7.961 1.00 90.44 297 TYR A O 1
ATOM 2084 N N . ALA A 1 298 ? -9.221 11.743 7.956 1.00 86.69 298 ALA A N 1
ATOM 2085 C CA . ALA A 1 298 ? -8.836 11.972 9.350 1.00 86.69 298 ALA A CA 1
ATOM 2086 C C . ALA A 1 298 ? -10.025 12.142 10.321 1.00 86.69 298 ALA A C 1
ATOM 2088 O O . ALA A 1 298 ? -9.796 12.451 11.490 1.00 86.69 298 ALA A O 1
ATOM 2089 N N . GLY A 1 299 ? -11.265 11.928 9.856 1.00 77.00 299 GLY A N 1
ATOM 2090 C CA . GLY A 1 299 ? -12.492 12.237 10.608 1.00 77.00 299 GLY A CA 1
ATOM 2091 C C . GLY A 1 299 ? -13.162 13.524 10.147 1.00 77.00 299 GLY A C 1
ATOM 2092 O O . GLY A 1 299 ? -12.447 14.520 9.914 1.00 77.00 299 GLY A O 1
#

Sequence (299 aa):
MFDVASFTLGSSLAASGTATVSYPSGRSKGSYVGVGNKGHVLVVNGNTYVSPTHFALTFNANASNITLTWGAGMPTIASGTTCSLQINRLGPDDYITRPTTDVVKVINASVQLINLGSPNVADADGVAASQSVTIATTPLAVINGALATSGVATFDVPRNVVAAWTGTAVLTVTGTDEFGNTVVESSASGTSLAGKKAFKTVTSASFSANVTSATIGTGDVLGLPVYLPATGLVLHELEDGATATAGTVVAGVTTKATATTGDVRGTYDPNSACDGSKGFVLVAAIPDASNRGVSQYAG

Secondary structure (DSSP, 8-state):
-EEEEEEE-SS-B-TT-EEEEPPPTT--GGGGTTTTTSS-EEEETTEEEETTTSEEEEE--GGG-EEEEE-TTPPPBPTT-EEEEEEE-SS--SSS-----S-TT----EEEEEEEE-PPPP-TTSSEEEEEE-TTT--BPP--STTEETTEEEEEEEEEEEEEEEEEE-EEEEEE-TTS-EEEEEPPSEEEEEEEEEEEEEEEEEESS-EEEEEEEEEEEEEPSS--S-GGGEEEEEETTEEPPP-EEEEPP-SPP-TTS--SSEEEE-SS---SS--EEEEEEES-TT---SPPP--

Radius of gyration: 30.22 Å; chains: 1; bounding box: 76×38×74 Å